Protein AF-A0A969CAQ9-F1 (afdb_monomer)

Sequence (354 aa):
MVNVQQALENLRDSIAQVIADLEVWNTLQEIQDTLGLPKVDVSGLGKHKYLRKVTAVASEDTIIRVAQQMLISYPGTRAQPSDADLQLFQDALWWIESRGIQQISNTCRYRIIETVEDTCFWGRLTLREFFAPVIPISVYGCGSMPEVGDDGCLYKVFADISVFFGEKSRQIKPSRISVAKYFRELGLTEWPDRRFCLLVERLVHPEVQLAQNQRVLVERLDELLQQEDFELRAEGSQAGLPVYKVRKRATAACGVPKYIIFAATEKPDIVIDDALDMNIRIVRHEDKCLVYDRPPPAGNLTWTKLVEWWCKQTNKPSNDEETRREFGERLQASLQSEAERVFLLLISEFSSQS

pLDDT: mean 84.29, std 13.21, range [35.62, 98.0]

Mean predicted aligned error: 14.19 Å

Radius of gyration: 26.61 Å; Cα contacts (8 Å, |Δi|>4): 413; chains: 1; bounding box: 59×65×66 Å

Solvent-accessible surface area (backbone atoms only — not comparable to full-atom values): 20447 Å² total; per-residue (Å²): 121,53,60,42,69,58,35,51,51,52,40,32,48,49,52,17,47,51,53,41,72,54,49,49,82,90,51,42,60,60,51,30,60,74,54,64,51,59,88,72,93,64,88,92,59,54,63,52,63,44,33,38,52,29,42,67,73,41,54,69,70,49,54,52,51,36,44,56,40,51,66,76,56,62,89,59,86,82,47,74,84,49,67,53,57,46,46,55,41,53,52,32,47,49,28,50,76,45,64,16,53,68,74,68,48,62,65,52,53,50,54,56,44,51,74,44,47,100,44,62,59,37,48,81,44,53,69,65,69,50,33,54,86,53,49,58,67,65,58,64,73,72,61,65,57,58,46,75,46,98,84,56,44,40,22,44,51,74,77,63,65,55,44,83,72,73,45,83,71,71,86,72,74,67,41,81,46,54,56,54,58,51,43,54,75,72,36,61,80,75,50,46,51,68,50,54,38,42,44,56,31,48,55,42,21,60,82,27,26,54,77,70,59,26,50,60,48,47,56,60,48,28,61,55,32,48,78,58,46,26,36,67,41,74,63,64,64,57,97,89,35,60,29,48,41,68,41,72,49,74,50,88,83,66,52,66,57,65,62,46,78,42,51,40,65,49,88,59,43,74,44,74,77,33,83,88,79,66,39,72,44,64,82,39,50,53,92,34,38,42,77,47,68,60,63,47,70,94,76,55,82,48,71,68,56,51,49,50,51,48,20,64,74,71,74,45,65,77,86,40,67,66,60,53,48,53,53,50,50,49,45,55,67,31,52,90,47,72,69,54,51,53,52,53,50,52,55,54,56,61,60,72,77,109

Secondary structure (DSSP, 8-state):
---HHHHHHHHHHHHHHHHHHH--HHHHHHHHHHHTPPP---TT--HHHHHHHHHHHS-HHHHHHHHHHHHH----SS----HHHHHHHHHHHHHHHTTT---S-HHHHHHHHHTTTTS-TTTTS-HHHHHTTTS-GGGGSSS-SPEEPTTS-EEE----GGGGGTPPPP----EEE-HHHHHHHTTGGGS-HHHHHHHHHHHT-TTTS-HHHHHHHHHHHHHHHHTTTEEEEEEEEETTEEEEEEEE---TTS-S-S-EEE--SS--EEEEEETTTTEEEEEE-GGGSEEE-SPPGGG---HHHHHHHHHHHHT--TT-HHHHHHHHHHHHHT--SHHHHHHHHHHHHHTT--

Structure (mmCIF, N/CA/C/O backbone):
data_AF-A0A969CAQ9-F1
#
_entry.id   AF-A0A969CAQ9-F1
#
loop_
_atom_site.group_PDB
_atom_site.id
_atom_site.type_symbol
_atom_site.label_atom_id
_atom_site.label_alt_id
_atom_site.label_comp_id
_atom_site.label_asym_id
_atom_site.label_entity_id
_atom_site.label_seq_id
_atom_site.pdbx_PDB_ins_code
_atom_site.Cartn_x
_atom_site.Cartn_y
_atom_site.Cartn_z
_atom_site.occupancy
_atom_site.B_iso_or_equiv
_atom_site.auth_seq_id
_atom_site.auth_comp_id
_atom_site.auth_asym_id
_atom_site.auth_atom_id
_atom_site.pdbx_PDB_model_num
ATOM 1 N N . MET A 1 1 ? 8.840 -13.640 5.555 1.00 60.56 1 MET A N 1
ATOM 2 C CA . MET A 1 1 ? 9.775 -12.499 5.547 1.00 60.56 1 MET A CA 1
ATOM 3 C C . MET A 1 1 ? 10.281 -12.362 4.130 1.00 60.56 1 MET A C 1
ATOM 5 O O . MET A 1 1 ? 10.774 -13.347 3.590 1.00 60.56 1 MET A O 1
ATOM 9 N N . VAL A 1 2 ? 10.066 -11.210 3.507 1.00 77.44 2 VAL A N 1
ATOM 10 C CA . VAL A 1 2 ? 10.607 -10.934 2.173 1.00 77.44 2 VAL A CA 1
ATOM 11 C C . VAL A 1 2 ? 12.062 -10.509 2.336 1.00 77.44 2 VAL A C 1
ATOM 13 O O . VAL A 1 2 ? 12.402 -9.786 3.269 1.00 77.44 2 VAL A O 1
ATOM 16 N N . ASN A 1 3 ? 12.939 -10.989 1.458 1.00 85.94 3 ASN A N 1
ATOM 17 C CA . ASN A 1 3 ? 14.331 -10.563 1.453 1.00 85.94 3 ASN A CA 1
ATOM 18 C C . ASN A 1 3 ? 14.408 -9.127 0.902 1.00 85.94 3 ASN A C 1
ATOM 20 O O . ASN A 1 3 ? 14.141 -8.906 -0.276 1.00 85.94 3 ASN A O 1
ATOM 24 N N . VAL A 1 4 ? 14.762 -8.160 1.753 1.00 86.00 4 VAL A N 1
ATOM 25 C CA . VAL A 1 4 ? 14.867 -6.737 1.376 1.00 86.00 4 VAL A CA 1
ATOM 26 C C . VAL A 1 4 ? 15.894 -6.526 0.271 1.00 86.00 4 VAL A C 1
ATOM 28 O O . VAL A 1 4 ? 15.643 -5.752 -0.648 1.00 86.00 4 VAL A O 1
ATOM 31 N N . GLN A 1 5 ? 17.005 -7.265 0.310 1.00 87.44 5 GLN A N 1
ATOM 32 C CA . GLN A 1 5 ? 18.020 -7.202 -0.735 1.00 87.44 5 GLN A CA 1
ATOM 33 C C . GLN A 1 5 ? 17.439 -7.640 -2.079 1.00 87.44 5 GLN A C 1
ATOM 35 O O . GLN A 1 5 ? 17.630 -6.965 -3.084 1.00 87.44 5 GLN A O 1
ATOM 40 N N . GLN A 1 6 ? 16.643 -8.713 -2.078 1.00 88.25 6 GLN A N 1
ATOM 41 C CA . GLN A 1 6 ? 15.953 -9.174 -3.281 1.00 88.25 6 GLN A CA 1
ATOM 42 C C . GLN A 1 6 ? 14.922 -8.151 -3.775 1.00 88.25 6 GLN A C 1
ATOM 44 O O . GLN A 1 6 ? 14.805 -7.933 -4.976 1.00 88.25 6 GLN A O 1
ATOM 49 N N . ALA A 1 7 ? 14.173 -7.510 -2.872 1.00 88.19 7 ALA A N 1
ATOM 50 C CA . ALA A 1 7 ? 13.220 -6.465 -3.245 1.00 88.19 7 ALA A CA 1
ATOM 51 C C . ALA A 1 7 ? 13.928 -5.262 -3.891 1.00 88.19 7 ALA A C 1
ATOM 53 O O . ALA A 1 7 ? 13.459 -4.739 -4.901 1.00 88.19 7 ALA A O 1
ATOM 54 N N . LEU A 1 8 ? 15.086 -4.868 -3.354 1.00 92.12 8 LEU A N 1
ATOM 55 C CA . LEU A 1 8 ? 15.908 -3.798 -3.907 1.00 92.12 8 LEU A CA 1
ATOM 56 C C . LEU A 1 8 ? 16.528 -4.181 -5.259 1.00 92.12 8 LEU A C 1
ATOM 58 O O . LEU A 1 8 ? 16.546 -3.363 -6.174 1.00 92.12 8 LEU A O 1
ATOM 62 N N . GLU A 1 9 ? 17.011 -5.413 -5.413 1.00 92.25 9 GLU A N 1
ATOM 63 C CA . GLU A 1 9 ? 17.515 -5.932 -6.691 1.00 92.25 9 GLU A CA 1
ATOM 64 C C . GLU A 1 9 ? 16.416 -5.954 -7.759 1.00 92.25 9 GLU A C 1
ATOM 66 O O . GLU A 1 9 ? 16.608 -5.425 -8.853 1.00 92.25 9 GLU A O 1
ATOM 71 N N . ASN A 1 10 ? 15.225 -6.447 -7.412 1.00 91.44 10 ASN A N 1
ATOM 72 C CA . ASN A 1 10 ? 14.067 -6.432 -8.303 1.00 91.44 10 ASN A CA 1
ATOM 73 C C . ASN A 1 10 ? 13.680 -4.999 -8.699 1.00 91.44 10 ASN A C 1
ATOM 75 O O . ASN A 1 10 ? 13.330 -4.753 -9.855 1.00 91.44 10 ASN A O 1
ATOM 79 N N . LEU A 1 11 ? 13.767 -4.041 -7.769 1.00 95.12 11 LEU A N 1
ATOM 80 C CA . LEU A 1 11 ? 13.509 -2.628 -8.046 1.00 95.12 11 LEU A CA 1
ATOM 81 C C . LEU A 1 11 ? 14.545 -2.042 -9.015 1.00 95.12 11 LEU A C 1
ATOM 83 O O . LEU A 1 11 ? 14.172 -1.366 -9.973 1.00 95.12 11 LEU A O 1
ATOM 87 N N . ARG A 1 12 ? 15.836 -2.343 -8.819 1.00 96.94 12 ARG A N 1
ATOM 88 C CA . ARG A 1 12 ? 16.923 -1.928 -9.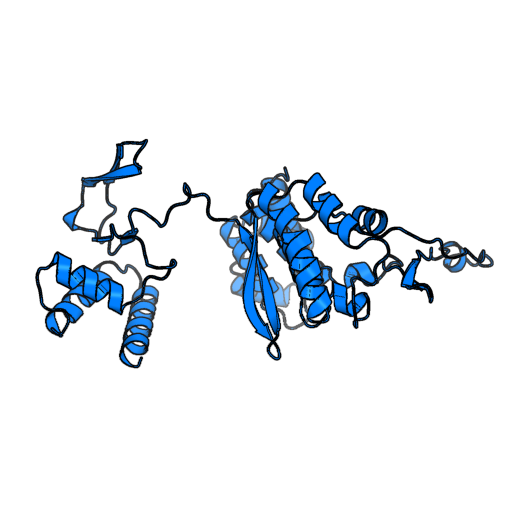727 1.00 96.94 12 ARG A CA 1
ATOM 89 C C . ARG A 1 12 ? 16.713 -2.458 -11.140 1.00 96.94 12 ARG A C 1
ATOM 91 O O . ARG A 1 12 ? 16.889 -1.703 -12.100 1.00 96.94 12 ARG A O 1
ATOM 98 N N . ASP A 1 13 ? 16.345 -3.729 -11.265 1.00 95.31 13 ASP A N 1
ATOM 99 C CA . ASP A 1 13 ? 16.087 -4.364 -12.556 1.00 95.31 13 ASP A CA 1
ATOM 100 C C . ASP A 1 13 ? 14.838 -3.793 -13.229 1.00 95.31 13 ASP A C 1
ATOM 102 O O . ASP A 1 13 ? 14.866 -3.513 -14.428 1.00 95.31 13 ASP A O 1
ATOM 106 N N . SER A 1 14 ? 13.773 -3.553 -12.461 1.00 95.19 14 SER A N 1
ATOM 107 C CA . SER A 1 14 ? 12.521 -2.994 -12.981 1.00 95.19 14 SER A CA 1
ATOM 108 C C . SER A 1 14 ? 12.715 -1.560 -13.478 1.00 95.19 14 SER A C 1
ATOM 110 O O . SER A 1 14 ? 12.318 -1.242 -14.594 1.00 95.19 14 SER A O 1
ATOM 112 N N . ILE A 1 15 ? 13.407 -0.702 -12.717 1.00 97.06 15 ILE A N 1
ATOM 113 C CA . ILE A 1 15 ? 13.742 0.666 -13.154 1.00 97.06 15 ILE A CA 1
ATOM 114 C C . ILE A 1 15 ? 14.585 0.632 -14.430 1.00 97.06 15 ILE A C 1
ATOM 116 O O . ILE A 1 15 ? 14.301 1.358 -15.384 1.00 97.06 15 ILE A O 1
ATOM 120 N N . ALA A 1 16 ? 15.611 -0.224 -14.471 1.00 96.75 16 ALA A N 1
ATOM 121 C CA . ALA A 1 16 ? 16.458 -0.359 -15.650 1.00 96.75 16 ALA A CA 1
ATOM 122 C C . ALA A 1 16 ? 15.658 -0.802 -16.879 1.00 96.75 16 ALA A C 1
ATOM 124 O O . ALA A 1 16 ? 15.878 -0.273 -17.967 1.00 96.75 16 ALA A O 1
ATOM 125 N N . GLN A 1 17 ? 14.742 -1.756 -16.709 1.00 96.06 17 GLN A N 1
ATOM 126 C CA . GLN A 1 17 ? 13.890 -2.256 -17.779 1.00 96.06 17 GLN A CA 1
ATOM 127 C C . GLN A 1 17 ? 12.942 -1.169 -18.292 1.00 96.06 17 GLN A C 1
ATOM 129 O O . GLN A 1 17 ? 12.918 -0.919 -19.491 1.00 96.06 17 GLN A O 1
ATOM 134 N N . VAL A 1 18 ? 12.251 -0.461 -17.397 1.00 95.88 18 VAL A N 1
ATOM 135 C CA . VAL A 1 18 ? 11.296 0.597 -17.759 1.00 95.88 18 VAL A CA 1
ATOM 136 C C . VAL A 1 18 ? 11.985 1.737 -18.500 1.00 95.88 18 VAL A C 1
ATOM 138 O O . VAL A 1 18 ? 11.553 2.116 -19.584 1.00 95.88 18 VAL A O 1
ATOM 141 N N . ILE A 1 19 ? 13.105 2.250 -17.981 1.00 96.19 19 ILE A N 1
ATOM 142 C CA . ILE A 1 19 ? 13.859 3.301 -18.682 1.00 96.19 19 ILE A CA 1
ATOM 143 C C . ILE A 1 19 ? 14.353 2.777 -20.037 1.00 96.19 19 ILE A C 1
ATOM 145 O O . ILE A 1 19 ? 14.314 3.497 -21.035 1.00 96.19 19 ILE A O 1
ATOM 149 N N . ALA A 1 20 ? 14.796 1.517 -20.101 1.00 95.12 20 ALA A N 1
ATOM 150 C CA . ALA A 1 20 ? 15.233 0.925 -21.354 1.00 95.12 20 ALA A CA 1
ATOM 151 C C . ALA A 1 20 ? 14.083 0.819 -22.359 1.00 95.12 20 ALA A C 1
ATOM 153 O O . ALA A 1 20 ? 14.317 1.070 -23.531 1.00 95.12 20 ALA A O 1
ATOM 154 N N . ASP A 1 21 ? 12.867 0.482 -21.956 1.00 94.69 21 ASP A N 1
ATOM 155 C CA . ASP A 1 21 ? 11.749 0.315 -22.887 1.00 94.69 21 ASP A CA 1
ATOM 156 C C . ASP A 1 21 ? 11.198 1.656 -23.392 1.00 94.69 21 ASP A C 1
ATOM 158 O O . ASP A 1 21 ? 10.860 1.779 -24.571 1.00 94.69 21 ASP A O 1
ATOM 162 N N . LEU A 1 22 ? 11.173 2.682 -22.537 1.00 95.25 22 LEU A N 1
ATOM 163 C CA . LEU A 1 22 ? 10.580 3.984 -22.864 1.00 95.25 22 LEU A CA 1
ATOM 164 C C . LEU A 1 22 ? 11.525 4.900 -23.659 1.00 95.25 22 LEU A C 1
ATOM 166 O O . LEU A 1 22 ? 11.078 5.679 -24.510 1.00 95.25 22 LEU A O 1
ATOM 170 N N . GLU A 1 23 ? 12.836 4.792 -23.429 1.00 94.56 23 GLU A N 1
ATOM 171 C CA . GLU A 1 23 ? 13.806 5.774 -23.920 1.00 94.56 23 GLU A CA 1
ATOM 172 C C . GLU A 1 23 ? 14.701 5.270 -25.053 1.00 94.56 23 GLU A C 1
ATOM 174 O O . GLU A 1 23 ? 14.868 4.076 -25.309 1.00 94.56 23 GLU A O 1
ATOM 179 N N . VAL A 1 24 ? 15.324 6.208 -25.764 1.00 92.62 24 VAL A N 1
ATOM 180 C CA . VAL A 1 24 ? 16.364 5.926 -26.764 1.00 92.62 24 VAL A CA 1
ATOM 181 C C . VAL A 1 24 ? 17.693 6.501 -26.299 1.00 92.62 24 VAL A C 1
ATOM 183 O O . VAL A 1 24 ? 17.740 7.355 -25.422 1.00 92.62 24 VAL A O 1
ATOM 186 N N . TRP A 1 25 ? 18.793 6.070 -26.914 1.00 91.50 25 TRP A N 1
ATOM 187 C CA . TRP A 1 25 ? 20.132 6.533 -26.533 1.00 91.50 25 TRP A CA 1
ATOM 188 C C . TRP A 1 25 ? 20.278 8.061 -26.499 1.00 91.50 25 TRP A C 1
ATOM 190 O O . TRP A 1 25 ? 20.952 8.575 -25.615 1.00 91.50 25 TRP A O 1
ATOM 200 N N . ASN A 1 26 ? 19.605 8.780 -27.405 1.00 89.69 26 ASN A N 1
ATOM 201 C CA . ASN A 1 26 ? 19.686 10.241 -27.489 1.00 89.69 26 ASN A CA 1
ATOM 202 C C . ASN A 1 26 ? 19.034 10.963 -26.298 1.00 89.69 26 ASN A C 1
ATOM 204 O O . ASN A 1 26 ? 19.464 1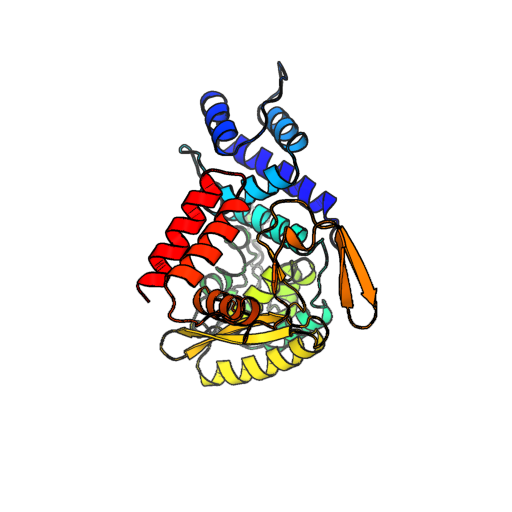2.059 -25.963 1.00 89.69 26 ASN A O 1
ATOM 208 N N . THR A 1 27 ? 18.002 10.378 -25.685 1.00 90.81 27 THR A N 1
ATOM 209 C CA . THR A 1 27 ? 17.280 10.967 -24.543 1.00 90.81 27 THR A CA 1
ATOM 210 C C . THR A 1 27 ? 17.797 10.444 -23.206 1.00 90.81 27 THR A C 1
ATOM 212 O O . THR A 1 27 ? 17.619 11.081 -22.173 1.00 90.81 27 THR A O 1
ATOM 215 N N . LEU A 1 28 ? 18.498 9.307 -23.214 1.00 90.44 28 LEU A N 1
ATOM 216 C CA . LEU A 1 28 ? 18.904 8.602 -22.003 1.00 90.44 28 LEU A CA 1
ATOM 217 C C . LEU A 1 28 ? 19.756 9.451 -21.058 1.00 90.44 28 LEU A C 1
ATOM 219 O O . LEU A 1 28 ? 19.579 9.380 -19.845 1.00 90.44 28 LEU A O 1
ATOM 223 N N . GLN A 1 29 ? 20.652 10.268 -21.610 1.00 89.00 29 GLN A N 1
ATOM 224 C CA . GLN A 1 29 ? 21.537 11.102 -20.807 1.00 89.00 29 GLN A CA 1
ATOM 225 C C . GLN A 1 29 ? 20.759 12.145 -19.992 1.00 89.00 29 GLN A C 1
ATOM 227 O O . GLN A 1 29 ? 21.019 12.294 -18.802 1.00 89.00 29 GLN A O 1
ATOM 232 N N . GLU A 1 30 ? 19.784 12.817 -20.606 1.00 92.00 30 GLU A N 1
ATOM 233 C CA . GLU A 1 30 ? 18.927 13.799 -19.930 1.00 92.00 30 GLU A CA 1
ATOM 234 C C . GLU A 1 30 ? 18.076 13.137 -18.838 1.00 92.00 30 GLU A C 1
ATOM 236 O O . GLU A 1 30 ? 17.956 13.661 -17.729 1.00 92.00 30 GLU A O 1
ATOM 241 N N . ILE A 1 31 ? 17.552 11.940 -19.116 1.00 94.06 31 ILE A N 1
ATOM 242 C CA . ILE A 1 31 ? 16.766 11.159 -18.154 1.00 94.06 31 ILE A CA 1
ATOM 243 C C . ILE A 1 31 ? 17.619 10.712 -16.968 1.00 94.06 31 ILE A C 1
ATOM 245 O O . ILE A 1 31 ? 17.191 10.841 -15.824 1.00 94.06 31 ILE A O 1
ATOM 249 N N . GLN A 1 32 ? 18.839 10.228 -17.210 1.00 93.56 32 GLN A N 1
ATOM 250 C CA . GLN A 1 32 ? 19.770 9.865 -16.141 1.00 93.56 32 GLN A CA 1
ATOM 251 C C . GLN A 1 32 ? 20.150 11.072 -15.284 1.00 93.56 32 GLN A C 1
ATOM 253 O O . GLN A 1 32 ? 20.140 10.955 -14.061 1.00 93.56 32 GLN A O 1
ATOM 258 N N . ASP A 1 33 ? 20.439 12.216 -15.908 1.00 92.94 33 ASP A N 1
ATOM 259 C CA . ASP A 1 33 ? 20.789 13.446 -15.194 1.00 92.94 33 ASP A CA 1
ATOM 260 C C . ASP A 1 33 ? 19.605 13.940 -14.339 1.00 92.94 33 ASP A C 1
ATOM 262 O O . ASP A 1 33 ? 19.781 14.249 -13.161 1.00 92.94 33 ASP A O 1
ATOM 266 N N . THR A 1 34 ? 18.381 13.901 -14.878 1.00 94.06 34 THR A N 1
ATOM 267 C CA . THR A 1 34 ? 17.148 14.302 -14.168 1.00 94.06 34 THR A CA 1
ATOM 268 C C . THR A 1 34 ? 16.796 13.371 -13.006 1.00 94.06 34 THR A C 1
ATOM 270 O O . THR A 1 34 ? 16.320 13.825 -11.967 1.00 94.06 34 THR A O 1
ATOM 273 N N . LEU A 1 35 ? 17.033 12.067 -13.162 1.00 93.50 35 LEU A N 1
ATOM 274 C CA . LEU A 1 35 ? 16.818 11.066 -12.113 1.00 93.50 35 LEU A CA 1
ATOM 275 C C . LEU A 1 35 ? 18.004 10.983 -11.126 1.00 93.50 35 LEU A C 1
ATOM 277 O O . LEU A 1 35 ? 17.921 10.312 -10.095 1.00 93.50 35 LEU A O 1
ATOM 281 N N . GLY A 1 36 ? 19.124 11.653 -11.417 1.00 93.44 36 GLY A N 1
ATOM 282 C CA . GLY A 1 36 ? 20.349 11.578 -10.620 1.00 93.44 36 GLY A CA 1
ATOM 283 C C . GLY A 1 36 ? 20.992 10.187 -10.619 1.00 93.44 36 GLY A C 1
ATOM 284 O O . GLY A 1 36 ? 21.570 9.780 -9.610 1.00 93.44 36 GLY A O 1
ATOM 285 N N . LEU A 1 37 ? 20.861 9.437 -11.717 1.00 95.19 37 LEU A N 1
ATOM 286 C CA . LEU A 1 37 ? 21.496 8.130 -11.901 1.00 95.19 37 LEU A CA 1
ATOM 287 C C . LEU A 1 37 ? 22.968 8.287 -12.321 1.00 95.19 37 LEU A C 1
ATOM 289 O O . LEU A 1 37 ? 23.297 9.176 -13.110 1.00 95.19 37 LEU A O 1
ATOM 293 N N . PRO A 1 38 ? 23.876 7.411 -11.852 1.00 92.94 38 PRO A N 1
ATOM 294 C CA . PRO A 1 38 ? 25.290 7.514 -12.184 1.00 92.94 38 PRO A CA 1
ATOM 295 C C . PRO A 1 38 ? 25.552 7.213 -13.665 1.00 92.94 38 PRO A C 1
ATOM 297 O O . PRO A 1 38 ? 24.884 6.389 -14.293 1.00 92.94 38 PRO A O 1
ATOM 300 N N . LYS A 1 39 ? 26.597 7.835 -14.213 1.00 88.75 39 LYS A N 1
ATOM 301 C CA . LYS A 1 39 ? 27.113 7.519 -15.549 1.00 88.75 39 LYS A CA 1
ATOM 302 C C . LYS A 1 39 ? 28.186 6.447 -15.421 1.00 88.75 39 LYS A C 1
ATOM 304 O O . LYS A 1 39 ? 29.121 6.589 -14.637 1.00 88.75 39 LYS A O 1
ATOM 309 N N . VAL A 1 40 ? 28.050 5.372 -16.190 1.00 87.00 40 VAL A N 1
ATOM 310 C CA . VAL A 1 40 ? 29.011 4.264 -16.202 1.00 87.00 40 VAL A CA 1
ATOM 311 C C . VAL A 1 40 ? 29.607 4.151 -17.597 1.00 87.00 40 VAL A C 1
ATOM 313 O O . VAL A 1 40 ? 28.865 4.118 -18.575 1.00 87.00 40 VAL A O 1
ATOM 316 N N . ASP A 1 41 ? 30.933 4.073 -17.690 1.00 75.25 41 ASP A N 1
ATOM 317 C CA . ASP A 1 41 ? 31.607 3.831 -18.964 1.00 75.25 41 ASP A CA 1
ATOM 318 C C . ASP A 1 41 ? 31.569 2.337 -19.306 1.00 75.25 41 ASP A C 1
ATOM 320 O O . ASP A 1 41 ? 31.960 1.474 -18.509 1.00 7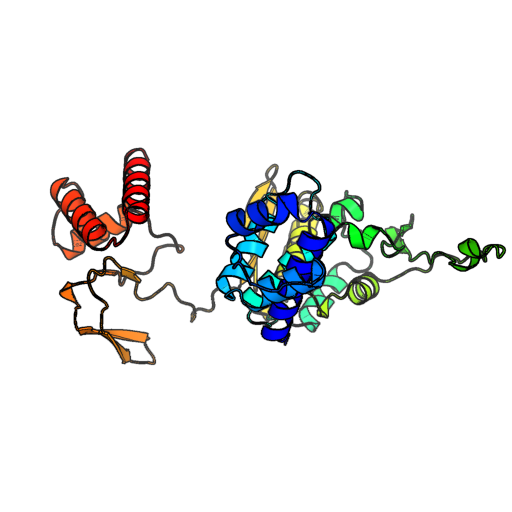5.25 41 ASP A O 1
ATOM 324 N N . VAL A 1 42 ? 31.005 2.025 -20.469 1.00 64.69 42 VAL A N 1
ATOM 325 C CA . VAL A 1 42 ? 30.891 0.668 -21.004 1.00 64.69 42 VAL A CA 1
ATOM 326 C C . VAL A 1 42 ? 30.635 0.746 -22.503 1.00 64.69 42 VAL A C 1
ATOM 328 O O . VAL A 1 42 ? 29.499 0.720 -22.983 1.00 64.69 42 VAL A O 1
ATOM 331 N N . SER A 1 43 ? 31.725 0.831 -23.255 1.00 71.88 43 SER A N 1
ATOM 332 C CA . SER A 1 43 ? 31.710 0.680 -24.704 1.00 71.88 43 SER A CA 1
ATOM 333 C C . SER A 1 43 ? 31.107 -0.678 -25.110 1.00 71.88 43 SER A C 1
ATOM 335 O O . SER A 1 43 ? 31.410 -1.724 -24.535 1.00 71.88 43 SER A O 1
ATOM 337 N N . GLY A 1 44 ? 30.207 -0.665 -26.098 1.00 74.94 44 GLY A N 1
ATOM 338 C CA . GLY A 1 44 ? 29.670 -1.881 -26.726 1.00 74.94 44 GLY A CA 1
ATOM 339 C C . GLY A 1 44 ? 28.530 -2.606 -25.994 1.00 74.94 44 GLY A C 1
ATOM 340 O O . GLY A 1 44 ? 28.171 -3.710 -26.403 1.00 74.94 44 GLY A O 1
ATOM 341 N N . LEU A 1 45 ? 27.933 -2.036 -24.939 1.00 84.00 45 LEU A N 1
ATOM 342 C CA . LEU A 1 45 ? 26.742 -2.623 -24.308 1.00 84.00 45 LEU A CA 1
ATOM 343 C C . LEU A 1 45 ? 25.434 -2.186 -24.982 1.00 84.00 45 LEU A C 1
ATOM 345 O O . LEU A 1 45 ? 25.243 -1.023 -25.322 1.00 84.00 45 LEU A O 1
ATOM 349 N N . GLY A 1 46 ? 24.484 -3.119 -25.095 1.00 89.81 46 GLY A N 1
ATOM 350 C CA . GLY A 1 46 ? 23.091 -2.791 -25.414 1.00 89.81 46 GLY A CA 1
ATOM 351 C C . GLY A 1 46 ? 22.390 -2.054 -24.262 1.00 89.81 46 GLY A C 1
ATOM 352 O O . GLY A 1 46 ? 22.767 -2.212 -23.100 1.00 89.81 46 GLY A O 1
ATOM 353 N N . LYS A 1 47 ? 21.332 -1.295 -24.580 1.00 91.19 47 LYS A N 1
ATOM 354 C CA . LYS A 1 47 ? 20.625 -0.370 -23.668 1.00 91.19 47 LYS A CA 1
ATOM 355 C C . LYS A 1 47 ? 20.190 -1.007 -22.342 1.00 91.19 47 LYS A C 1
ATOM 357 O O . LYS A 1 47 ? 20.510 -0.476 -21.285 1.00 91.19 47 LYS A O 1
ATOM 362 N N . HIS A 1 48 ? 19.556 -2.181 -22.378 1.00 93.44 48 HIS A N 1
ATOM 363 C CA . HIS A 1 48 ? 19.131 -2.891 -21.160 1.00 93.44 48 HIS A CA 1
ATOM 364 C C . HIS A 1 48 ? 20.314 -3.253 -20.258 1.00 93.44 48 HIS A C 1
ATOM 366 O O . HIS A 1 48 ? 20.279 -3.037 -19.052 1.00 93.44 48 HIS A O 1
ATOM 372 N N . LYS A 1 49 ? 21.393 -3.789 -20.841 1.00 93.19 49 LYS A N 1
ATOM 373 C CA . LYS A 1 49 ? 22.578 -4.205 -20.082 1.00 93.19 49 LYS A CA 1
ATOM 374 C C . LYS A 1 49 ? 23.344 -3.000 -19.532 1.00 93.19 49 LYS A C 1
ATOM 376 O O . LYS A 1 49 ? 23.872 -3.077 -18.426 1.00 93.19 49 LYS A O 1
ATOM 381 N N . TYR A 1 50 ? 23.369 -1.897 -20.281 1.00 94.25 50 TYR A N 1
ATOM 382 C CA . TYR A 1 50 ? 23.876 -0.612 -19.810 1.00 94.25 50 TYR A CA 1
ATOM 383 C C . TYR A 1 50 ? 23.088 -0.124 -18.587 1.00 94.25 50 TYR A C 1
ATOM 385 O O . TYR A 1 50 ? 23.682 0.092 -17.533 1.00 94.25 50 TYR A O 1
ATOM 393 N N . LEU A 1 51 ? 21.757 -0.042 -18.686 1.00 95.00 51 LEU A N 1
ATOM 394 C CA . LEU A 1 51 ? 20.915 0.462 -17.601 1.00 95.00 51 LEU A CA 1
ATOM 395 C C . LEU A 1 51 ? 20.927 -0.428 -16.362 1.00 95.00 51 LEU A C 1
ATOM 397 O O . LEU A 1 51 ? 20.984 0.104 -15.261 1.00 95.00 51 LEU A O 1
ATOM 401 N N . ARG A 1 52 ? 20.982 -1.757 -16.510 1.00 95.38 52 ARG A N 1
ATOM 402 C CA . ARG A 1 52 ? 21.176 -2.655 -15.357 1.00 95.38 52 ARG A CA 1
ATOM 403 C C . ARG A 1 52 ? 22.497 -2.394 -14.640 1.00 95.38 52 ARG A C 1
ATOM 405 O O . ARG A 1 52 ? 22.559 -2.459 -13.421 1.00 95.38 52 ARG A O 1
ATOM 412 N N . LYS A 1 53 ? 23.566 -2.062 -15.372 1.00 94.69 53 LYS A N 1
ATOM 413 C CA . LYS A 1 53 ? 24.850 -1.699 -14.754 1.00 94.69 53 LYS A CA 1
ATOM 414 C C . LYS A 1 53 ? 24.769 -0.340 -14.051 1.00 94.69 53 LYS A C 1
ATOM 416 O O . LYS A 1 53 ? 25.306 -0.198 -12.958 1.00 94.69 53 LYS A O 1
ATOM 421 N N . VAL A 1 54 ? 24.083 0.632 -14.655 1.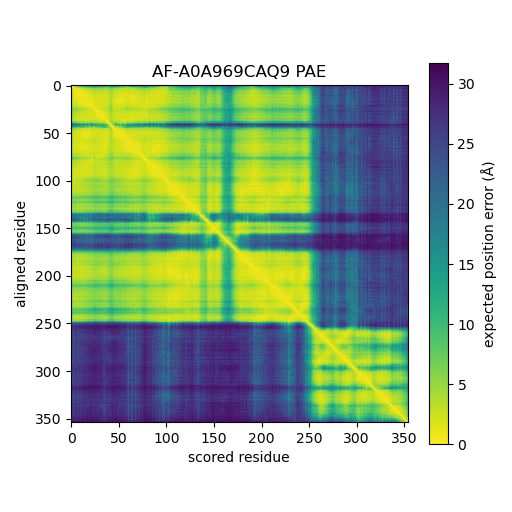00 95.00 54 VAL A N 1
ATOM 422 C CA . VAL A 1 54 ? 23.814 1.947 -14.049 1.00 95.00 54 VAL A CA 1
ATOM 423 C C . VAL A 1 54 ? 23.043 1.790 -12.742 1.00 95.00 54 VAL A C 1
ATOM 425 O O . VAL A 1 54 ? 23.492 2.280 -11.705 1.00 95.00 54 VAL A O 1
ATOM 428 N N . THR A 1 55 ? 21.920 1.067 -12.765 1.00 96.25 55 THR A N 1
ATOM 429 C CA . THR A 1 55 ? 21.114 0.852 -11.564 1.00 96.25 55 THR A CA 1
ATOM 430 C C . THR A 1 55 ? 21.825 -0.037 -10.560 1.00 96.25 55 THR A C 1
ATOM 432 O O . THR A 1 55 ? 21.608 0.174 -9.383 1.00 96.25 55 THR A O 1
ATOM 435 N N . ALA A 1 56 ? 22.711 -0.959 -10.947 1.00 94.88 56 ALA A N 1
ATOM 436 C CA . ALA A 1 56 ? 23.501 -1.753 -9.999 1.00 94.88 56 ALA A CA 1
ATOM 437 C C . ALA A 1 56 ? 24.553 -0.929 -9.230 1.00 94.88 56 ALA A C 1
ATOM 439 O O . ALA A 1 56 ? 24.796 -1.200 -8.058 1.00 94.88 56 ALA A O 1
ATOM 440 N N . VAL A 1 57 ? 25.172 0.072 -9.867 1.00 94.81 57 VAL A N 1
ATOM 441 C CA . VAL A 1 57 ? 26.214 0.915 -9.242 1.00 94.81 57 VAL A CA 1
ATOM 442 C C . VAL A 1 57 ? 25.620 2.048 -8.392 1.00 94.81 57 VAL A C 1
ATOM 444 O O . VAL A 1 57 ? 26.291 2.568 -7.503 1.00 94.81 57 VAL A O 1
ATOM 447 N N . ALA A 1 58 ? 24.367 2.442 -8.638 1.00 95.12 58 ALA A N 1
ATOM 448 C CA . ALA A 1 58 ? 23.691 3.485 -7.866 1.00 95.12 58 ALA A CA 1
ATOM 449 C C . ALA A 1 58 ? 23.553 3.120 -6.372 1.00 95.12 58 ALA A C 1
ATOM 451 O O . ALA A 1 58 ? 23.363 1.953 -6.020 1.00 95.12 58 ALA A O 1
ATOM 452 N N . SER A 1 59 ? 23.585 4.113 -5.477 1.00 94.12 59 SER A N 1
ATOM 453 C CA . SER A 1 59 ? 23.298 3.871 -4.054 1.00 94.12 59 SER A CA 1
ATOM 454 C C . SER A 1 59 ? 21.841 3.445 -3.842 1.00 94.12 59 SER A C 1
ATOM 456 O O . SER A 1 59 ? 20.977 3.723 -4.676 1.00 94.12 59 SER A O 1
ATOM 458 N N . GLU A 1 60 ? 21.551 2.775 -2.724 1.00 93.50 60 GLU A N 1
ATOM 459 C CA . GLU A 1 60 ? 20.180 2.358 -2.383 1.00 93.50 60 GLU A CA 1
ATOM 460 C C . GLU A 1 60 ? 19.235 3.563 -2.284 1.00 93.50 60 GLU A C 1
ATOM 462 O O . GLU A 1 60 ? 18.179 3.562 -2.913 1.00 93.50 60 GLU A O 1
ATOM 467 N N . ASP A 1 61 ? 19.672 4.638 -1.616 1.00 91.31 61 ASP A N 1
ATOM 468 C CA . ASP A 1 61 ? 18.922 5.897 -1.510 1.00 91.31 61 ASP A CA 1
ATOM 469 C C . ASP A 1 61 ? 18.603 6.504 -2.879 1.00 91.31 61 ASP A C 1
ATOM 471 O O . ASP A 1 61 ? 17.516 7.039 -3.097 1.00 91.31 61 ASP A O 1
ATOM 475 N N . THR A 1 62 ? 19.539 6.401 -3.830 1.00 93.50 62 THR A N 1
ATOM 476 C CA . THR A 1 62 ? 19.314 6.880 -5.197 1.00 93.50 62 THR A CA 1
ATOM 477 C C . THR A 1 62 ? 18.222 6.060 -5.871 1.00 93.50 62 THR A C 1
ATOM 479 O O . THR A 1 62 ? 17.319 6.636 -6.463 1.00 93.50 62 THR A O 1
ATOM 482 N N . ILE A 1 63 ? 18.258 4.730 -5.758 1.00 96.75 63 ILE A N 1
ATOM 483 C CA . ILE A 1 63 ? 17.243 3.849 -6.353 1.00 96.75 63 ILE A CA 1
ATOM 484 C C . ILE A 1 63 ? 15.859 4.092 -5.752 1.00 96.75 63 ILE A C 1
ATOM 486 O O . ILE A 1 63 ? 14.885 4.194 -6.496 1.00 96.75 63 ILE A O 1
ATOM 490 N N . ILE A 1 64 ? 15.777 4.237 -4.429 1.00 93.00 64 ILE A N 1
ATOM 491 C CA . ILE A 1 64 ? 14.527 4.544 -3.726 1.00 93.00 64 ILE A CA 1
ATOM 492 C C . ILE A 1 64 ? 13.974 5.894 -4.195 1.00 93.00 64 ILE A C 1
ATOM 494 O O . ILE A 1 64 ? 12.810 5.973 -4.585 1.00 93.00 64 ILE A O 1
ATOM 498 N N . ARG A 1 65 ? 14.812 6.938 -4.238 1.00 95.19 65 ARG A N 1
ATOM 499 C CA . ARG A 1 65 ? 14.414 8.271 -4.714 1.00 95.19 65 ARG A CA 1
ATOM 500 C C . ARG A 1 65 ? 13.949 8.242 -6.168 1.00 95.19 65 ARG A C 1
ATOM 502 O O . ARG A 1 65 ? 12.942 8.863 -6.490 1.00 95.19 65 ARG A O 1
ATOM 509 N N . VAL A 1 66 ? 14.655 7.518 -7.039 1.00 96.06 66 VAL A N 1
ATOM 510 C CA . VAL A 1 66 ? 14.272 7.361 -8.449 1.00 96.06 66 VAL A CA 1
ATOM 511 C C . VAL A 1 66 ? 12.910 6.687 -8.560 1.00 96.06 66 VAL A C 1
ATOM 513 O O . VAL A 1 66 ? 12.044 7.210 -9.253 1.00 96.06 66 VAL A O 1
ATOM 516 N N . ALA A 1 67 ? 12.680 5.586 -7.842 1.00 95.56 67 ALA A N 1
ATOM 517 C CA . ALA A 1 67 ? 11.381 4.915 -7.826 1.00 95.56 67 ALA A CA 1
ATOM 518 C C . ALA A 1 67 ? 10.257 5.853 -7.354 1.00 95.56 67 ALA A C 1
ATOM 520 O O . ALA A 1 67 ? 9.225 5.957 -8.011 1.00 95.56 67 ALA A O 1
ATOM 521 N N . GLN A 1 68 ? 10.475 6.584 -6.255 1.00 93.06 68 GLN A N 1
ATOM 522 C CA . GLN A 1 68 ? 9.520 7.564 -5.726 1.00 93.06 68 GLN A CA 1
ATOM 523 C C . GLN A 1 68 ? 9.235 8.694 -6.722 1.00 93.06 68 GLN A C 1
ATOM 525 O O . GLN A 1 68 ? 8.084 9.083 -6.900 1.00 93.06 68 GLN A O 1
ATOM 530 N N . GLN A 1 69 ? 10.261 9.202 -7.405 1.00 93.88 69 GLN A N 1
ATOM 531 C CA . GLN A 1 69 ? 10.093 10.222 -8.435 1.00 93.88 69 GLN A CA 1
ATOM 532 C C . GLN A 1 69 ? 9.292 9.675 -9.618 1.00 93.88 69 GLN A C 1
ATOM 534 O O . GLN A 1 69 ? 8.335 10.318 -10.032 1.00 93.88 69 GLN A O 1
ATOM 539 N N . MET A 1 70 ? 9.617 8.475 -10.110 1.00 93.88 70 MET A N 1
ATOM 540 C CA . MET A 1 70 ? 8.899 7.830 -11.215 1.00 93.88 70 MET A CA 1
ATOM 541 C C . MET A 1 70 ? 7.430 7.534 -10.879 1.00 93.88 70 MET A C 1
ATOM 543 O O . MET A 1 70 ? 6.597 7.585 -11.778 1.00 93.88 70 MET A O 1
ATOM 547 N N . LEU A 1 71 ? 7.102 7.271 -9.607 1.00 90.44 71 LEU A N 1
ATOM 548 C CA . LEU A 1 71 ? 5.717 7.141 -9.131 1.00 90.44 71 LEU A CA 1
ATOM 549 C C . LEU A 1 71 ? 4.924 8.451 -9.206 1.00 90.44 71 LEU A C 1
ATOM 551 O O . LEU A 1 71 ? 3.713 8.416 -9.401 1.00 90.44 71 LEU A O 1
ATOM 555 N N . ILE A 1 72 ? 5.588 9.594 -9.021 1.00 89.94 72 ILE A N 1
ATOM 556 C CA . ILE A 1 72 ? 4.952 10.917 -9.052 1.00 89.94 72 ILE A CA 1
ATOM 557 C C . ILE A 1 72 ? 4.880 11.443 -10.487 1.00 89.94 72 ILE A C 1
ATOM 559 O O . ILE A 1 72 ? 3.842 11.934 -10.922 1.00 89.94 72 ILE A O 1
ATOM 563 N N . SER A 1 73 ? 6.004 11.398 -11.200 1.00 91.00 73 SER A N 1
ATOM 564 C CA . SER A 1 73 ? 6.134 11.885 -12.568 1.00 91.00 73 SER A CA 1
ATOM 565 C C . SER A 1 73 ? 7.401 11.332 -13.217 1.00 91.00 73 SER A C 1
ATOM 567 O O . SER A 1 73 ? 8.516 11.524 -12.719 1.00 91.00 73 SER A O 1
ATOM 569 N N . TYR A 1 74 ? 7.242 10.672 -14.362 1.00 93.94 74 TYR A N 1
ATOM 570 C CA . TYR A 1 74 ? 8.371 10.225 -15.166 1.00 93.94 74 TYR A CA 1
ATOM 571 C C . TYR A 1 74 ? 8.888 11.372 -16.053 1.00 93.94 74 TYR A C 1
ATOM 573 O O . TYR A 1 74 ? 8.096 11.978 -16.776 1.00 93.94 74 TYR A O 1
ATOM 581 N N . PRO A 1 75 ? 10.204 11.672 -16.054 1.00 92.00 75 PRO A N 1
ATOM 582 C CA . PRO A 1 75 ? 10.748 12.817 -16.791 1.00 92.00 75 PRO A CA 1
ATOM 583 C C . PRO A 1 75 ? 10.759 12.648 -18.319 1.00 92.00 75 PRO A C 1
ATOM 585 O O . PRO A 1 75 ? 10.982 13.620 -19.038 1.00 92.00 75 PRO A O 1
ATOM 588 N N . GLY A 1 76 ? 10.536 11.436 -18.834 1.00 90.56 76 GLY A N 1
ATOM 589 C CA . GLY A 1 76 ? 10.510 11.169 -20.270 1.00 90.56 76 GLY A CA 1
ATOM 590 C C . GLY A 1 76 ? 9.269 11.717 -20.964 1.00 90.56 76 GLY A C 1
ATOM 591 O O . GLY A 1 76 ? 8.158 11.663 -20.444 1.00 90.56 76 GLY A O 1
ATOM 592 N N . THR A 1 77 ? 9.449 12.223 -22.183 1.00 88.50 77 THR A N 1
ATOM 593 C CA . THR A 1 77 ? 8.364 12.806 -22.997 1.00 88.50 77 THR A CA 1
ATOM 594 C C . THR A 1 77 ? 7.858 11.868 -24.091 1.00 88.50 77 THR A C 1
ATOM 596 O O . THR A 1 77 ? 6.813 12.121 -24.686 1.00 88.50 77 THR A O 1
ATOM 599 N N . ARG A 1 78 ? 8.583 10.776 -24.371 1.00 90.44 78 ARG A N 1
ATOM 600 C CA . ARG A 1 78 ? 8.266 9.835 -25.458 1.00 90.44 78 ARG A CA 1
ATOM 601 C C . ARG A 1 78 ? 7.102 8.916 -25.114 1.00 90.44 78 ARG A C 1
ATOM 603 O O . ARG A 1 78 ? 6.236 8.671 -25.949 1.00 90.44 78 ARG A O 1
ATOM 610 N N . ALA A 1 79 ? 7.139 8.369 -23.908 1.00 89.44 79 ALA A N 1
ATOM 611 C CA . ALA A 1 79 ? 6.175 7.425 -23.377 1.00 89.44 79 ALA A CA 1
ATOM 612 C C . ALA A 1 79 ? 6.217 7.486 -21.845 1.00 89.44 79 ALA A C 1
ATOM 614 O O . ALA A 1 79 ? 7.173 8.000 -21.264 1.00 89.44 79 ALA A O 1
ATOM 615 N N . GLN A 1 80 ? 5.170 6.976 -21.207 1.00 91.06 80 GLN A N 1
ATOM 616 C CA . GLN A 1 80 ? 5.046 6.932 -19.753 1.00 91.06 80 GLN A CA 1
ATOM 617 C C . GLN A 1 80 ? 5.105 5.477 -19.273 1.00 91.06 80 GLN A C 1
ATOM 619 O O . GLN A 1 80 ? 4.647 4.596 -20.010 1.00 91.06 80 GLN A O 1
ATOM 624 N N . PRO A 1 81 ? 5.649 5.212 -18.069 1.00 91.38 81 PRO A N 1
ATOM 625 C CA . PRO A 1 81 ? 5.558 3.897 -17.447 1.00 91.38 81 PRO A CA 1
ATOM 626 C C . PRO A 1 81 ? 4.103 3.447 -17.360 1.00 91.38 81 PRO A C 1
ATOM 628 O O . PRO A 1 81 ? 3.207 4.261 -17.126 1.00 91.38 81 PRO A O 1
ATOM 631 N N . SER A 1 82 ? 3.860 2.154 -17.550 1.00 87.88 82 SER A N 1
ATOM 632 C CA . SER A 1 82 ? 2.516 1.617 -17.364 1.00 87.88 82 SER A CA 1
ATOM 633 C C . SER A 1 82 ? 2.152 1.576 -15.877 1.00 87.88 82 SER A C 1
ATOM 635 O O . SER A 1 82 ? 3.027 1.497 -15.013 1.00 87.88 82 SER A O 1
ATOM 637 N N . ASP A 1 83 ? 0.857 1.527 -15.558 1.00 82.50 83 ASP A N 1
ATOM 638 C CA . ASP A 1 83 ? 0.400 1.333 -14.172 1.00 82.50 83 ASP A CA 1
ATOM 639 C C . ASP A 1 83 ? 0.971 0.048 -13.540 1.00 82.50 83 ASP A C 1
ATOM 641 O O . ASP A 1 83 ? 1.150 -0.028 -12.325 1.00 82.50 83 ASP A O 1
ATOM 645 N N . ALA A 1 84 ? 1.272 -0.964 -14.364 1.00 82.94 84 ALA A N 1
ATOM 646 C CA . ALA A 1 84 ? 1.903 -2.206 -13.928 1.00 82.94 84 ALA A CA 1
ATOM 647 C C . ALA A 1 84 ? 3.330 -1.963 -13.420 1.00 82.94 84 ALA A C 1
ATOM 649 O O . ALA A 1 84 ? 3.710 -2.458 -12.361 1.00 82.94 84 ALA A O 1
ATOM 650 N N . ASP A 1 85 ? 4.099 -1.172 -14.167 1.00 88.12 85 ASP A N 1
ATOM 651 C CA . ASP A 1 85 ? 5.475 -0.822 -13.824 1.00 88.12 85 ASP A CA 1
ATOM 652 C C . ASP A 1 85 ? 5.514 -0.010 -12.528 1.00 88.12 85 ASP A C 1
ATOM 654 O O . ASP A 1 85 ? 6.265 -0.322 -11.601 1.00 88.12 85 ASP A O 1
ATOM 658 N N . LEU A 1 86 ? 4.642 0.998 -12.431 1.00 88.50 86 LEU A N 1
ATOM 659 C CA . LEU A 1 86 ? 4.527 1.845 -11.247 1.00 88.50 86 LEU A CA 1
ATOM 660 C C . LEU A 1 86 ? 4.132 1.031 -10.009 1.00 88.50 86 LEU A C 1
ATOM 662 O O . LEU A 1 86 ? 4.683 1.232 -8.931 1.00 88.50 86 LEU A O 1
ATOM 666 N N . GLN A 1 87 ? 3.242 0.049 -10.141 1.00 84.75 87 GLN A N 1
ATOM 667 C CA . GLN A 1 87 ? 2.907 -0.832 -9.024 1.00 84.75 87 GLN A CA 1
ATOM 668 C C . GLN A 1 87 ? 4.104 -1.652 -8.540 1.00 84.75 87 GLN A C 1
ATOM 670 O O . GLN A 1 87 ? 4.295 -1.770 -7.329 1.00 84.75 87 GLN A O 1
ATOM 675 N N . LEU A 1 88 ? 4.893 -2.226 -9.453 1.00 87.38 88 LEU A N 1
ATOM 676 C CA . LEU A 1 88 ? 6.083 -2.990 -9.073 1.00 87.38 88 LEU A CA 1
ATOM 677 C C . LEU A 1 88 ? 7.040 -2.120 -8.253 1.00 87.38 88 LEU A C 1
ATOM 679 O O . LEU A 1 88 ? 7.589 -2.584 -7.252 1.00 87.38 88 LEU A O 1
ATOM 683 N N . PHE A 1 89 ? 7.175 -0.842 -8.619 1.00 91.69 89 PHE A N 1
ATOM 684 C CA . PHE A 1 89 ? 7.937 0.120 -7.825 1.00 91.69 89 PHE A CA 1
ATOM 685 C C . PHE A 1 89 ? 7.303 0.345 -6.456 1.00 91.69 89 PHE A C 1
ATOM 687 O O . PHE A 1 89 ? 7.990 0.256 -5.440 1.00 91.69 89 PHE A O 1
ATOM 694 N N . GLN A 1 90 ? 5.994 0.591 -6.412 1.00 90.81 90 GLN A N 1
ATOM 695 C CA . GLN A 1 90 ? 5.276 0.858 -5.172 1.00 90.81 90 GLN A CA 1
ATOM 696 C C . GLN A 1 90 ? 5.359 -0.309 -4.176 1.00 90.81 90 GLN A C 1
ATOM 698 O O . GLN A 1 90 ? 5.570 -0.078 -2.985 1.00 90.81 90 GLN A O 1
ATOM 703 N N . ASP A 1 91 ? 5.231 -1.550 -4.648 1.00 88.75 91 ASP A N 1
ATOM 704 C CA . ASP A 1 91 ? 5.341 -2.749 -3.813 1.00 88.75 91 ASP A CA 1
ATOM 705 C C . ASP A 1 91 ? 6.746 -2.972 -3.292 1.00 88.75 91 ASP A C 1
ATOM 707 O O . ASP A 1 91 ? 6.920 -3.279 -2.112 1.00 88.75 91 ASP A O 1
ATOM 711 N N . ALA A 1 92 ? 7.747 -2.818 -4.159 1.00 91.38 92 ALA A N 1
ATOM 712 C CA . ALA A 1 92 ? 9.133 -2.931 -3.743 1.00 91.38 92 ALA A CA 1
ATOM 713 C C . ALA A 1 92 ? 9.451 -1.887 -2.667 1.00 91.38 92 ALA A C 1
ATOM 715 O O . ALA A 1 92 ? 10.035 -2.235 -1.643 1.00 91.38 92 ALA A O 1
ATOM 716 N N . LEU A 1 93 ? 8.992 -0.643 -2.843 1.00 91.75 93 LEU A N 1
ATOM 717 C CA . LEU A 1 93 ? 9.133 0.411 -1.840 1.00 91.75 93 LEU A CA 1
ATOM 718 C C . LEU A 1 93 ? 8.442 0.048 -0.524 1.00 91.75 93 LEU A C 1
ATOM 720 O O . LEU A 1 93 ? 9.077 0.142 0.520 1.00 91.75 93 LEU A O 1
ATOM 724 N N . TRP A 1 94 ? 7.201 -0.447 -0.545 1.00 92.75 94 TRP A N 1
ATOM 725 C CA . TRP A 1 94 ? 6.519 -0.869 0.685 1.00 92.75 94 TRP A CA 1
ATOM 726 C C . TRP A 1 94 ? 7.229 -2.021 1.400 1.00 92.75 94 TRP A C 1
ATOM 728 O O . TRP A 1 94 ? 7.274 -2.039 2.631 1.00 92.75 94 TRP A O 1
ATOM 738 N N . TRP A 1 95 ? 7.811 -2.966 0.659 1.00 90.62 95 TRP A N 1
ATOM 739 C CA . TRP A 1 95 ? 8.627 -4.027 1.249 1.00 90.62 95 TRP A CA 1
ATOM 740 C C . TRP A 1 95 ? 9.946 -3.510 1.824 1.00 90.62 95 TRP A C 1
ATOM 742 O O . TRP A 1 95 ? 10.370 -3.981 2.879 1.00 90.62 95 TRP A O 1
ATOM 752 N N . ILE A 1 96 ? 10.591 -2.545 1.169 1.00 87.62 96 ILE A N 1
ATOM 753 C CA . ILE A 1 96 ? 11.810 -1.901 1.672 1.00 87.62 96 ILE A CA 1
ATOM 754 C C . ILE A 1 96 ? 11.497 -1.115 2.954 1.00 87.62 96 ILE A C 1
ATOM 756 O O . ILE A 1 96 ? 12.162 -1.310 3.972 1.00 87.62 96 ILE A O 1
ATOM 760 N N . GLU A 1 97 ? 10.439 -0.300 2.946 1.00 87.75 97 GLU A N 1
ATOM 761 C CA . GLU A 1 97 ? 9.959 0.474 4.099 1.00 87.75 97 GLU A CA 1
ATOM 762 C C . GLU A 1 97 ? 9.626 -0.425 5.296 1.00 87.75 97 GLU A C 1
ATOM 764 O O . GLU A 1 97 ? 9.980 -0.110 6.434 1.00 87.75 97 GLU A O 1
ATOM 769 N N . SER A 1 98 ? 8.996 -1.581 5.051 1.00 86.00 98 SER A N 1
ATOM 770 C CA . SER A 1 98 ? 8.665 -2.550 6.100 1.00 86.00 98 SER A CA 1
ATOM 771 C C . SER A 1 98 ? 9.828 -3.468 6.487 1.00 86.00 98 SER A C 1
ATOM 773 O O . SER A 1 98 ? 9.656 -4.362 7.319 1.00 86.00 98 SER A O 1
ATOM 775 N N . ARG A 1 99 ? 11.017 -3.284 5.897 1.00 87.19 99 ARG A N 1
ATOM 776 C CA . ARG A 1 99 ? 12.187 -4.164 6.067 1.00 87.19 99 ARG A CA 1
ATOM 777 C C . ARG A 1 99 ? 11.869 -5.637 5.777 1.00 87.19 99 ARG A C 1
ATOM 779 O O . ARG A 1 99 ? 12.403 -6.537 6.423 1.00 87.19 99 ARG A O 1
ATOM 786 N N . GLY A 1 100 ? 10.967 -5.892 4.830 1.00 86.31 100 GLY A N 1
ATOM 787 C CA . GLY A 1 100 ? 10.541 -7.238 4.448 1.00 86.31 100 GLY A CA 1
ATOM 788 C C . GLY A 1 100 ? 9.651 -7.929 5.487 1.00 86.31 100 GLY A C 1
ATOM 789 O O . GLY A 1 100 ? 9.350 -9.124 5.360 1.00 86.31 100 GLY A O 1
ATOM 790 N N . ILE A 1 101 ? 9.244 -7.205 6.531 1.00 86.56 101 ILE A N 1
ATOM 791 C CA . ILE A 1 101 ? 8.407 -7.713 7.612 1.00 86.56 101 ILE A CA 1
ATOM 792 C C . ILE A 1 101 ? 6.945 -7.473 7.245 1.00 86.56 101 ILE A C 1
ATOM 794 O O . ILE A 1 101 ? 6.559 -6.385 6.820 1.00 86.56 101 ILE A O 1
ATOM 798 N N . GLN A 1 102 ? 6.147 -8.521 7.415 1.00 91.88 102 GLN A N 1
ATOM 799 C CA . GLN A 1 102 ? 4.694 -8.473 7.370 1.00 91.88 102 GLN A CA 1
ATOM 800 C C . GLN A 1 102 ? 4.212 -8.587 8.817 1.00 91.88 102 GLN A C 1
ATOM 802 O O . GLN A 1 102 ? 4.470 -9.598 9.468 1.00 91.88 102 GLN A O 1
ATOM 807 N N . GLN A 1 103 ? 3.615 -7.519 9.334 1.00 92.00 103 GLN A N 1
ATOM 808 C CA . GLN A 1 103 ? 3.150 -7.404 10.713 1.00 92.00 103 GLN A CA 1
ATOM 809 C C . GLN A 1 103 ? 1.746 -7.975 10.885 1.00 92.00 103 GLN A C 1
ATOM 811 O O . GLN A 1 103 ? 1.470 -8.543 11.930 1.00 92.00 103 GLN A O 1
ATOM 816 N N . ILE A 1 104 ? 0.881 -7.854 9.872 1.00 95.06 104 ILE A N 1
ATOM 817 C CA . ILE A 1 104 ? -0.470 -8.422 9.923 1.00 95.06 104 ILE A CA 1
ATOM 818 C C . ILE A 1 104 ? -0.400 -9.876 9.469 1.00 95.06 104 ILE A C 1
ATOM 820 O O . ILE A 1 104 ? -0.118 -10.147 8.295 1.00 95.06 104 ILE A O 1
ATOM 824 N N . SER A 1 105 ? -0.688 -10.803 10.384 1.00 95.75 105 SER A N 1
ATOM 825 C CA . SER A 1 105 ? -0.612 -12.236 10.110 1.00 95.75 105 SER A CA 1
ATOM 826 C C . SER A 1 105 ? -1.502 -12.677 8.939 1.00 95.75 105 SER A C 1
ATOM 828 O O . SER A 1 105 ? -2.606 -12.169 8.725 1.00 95.75 105 SER A O 1
ATOM 830 N N . ASN A 1 106 ? -1.063 -13.702 8.199 1.00 96.38 106 ASN A N 1
ATOM 831 C CA . ASN A 1 106 ? -1.874 -14.315 7.140 1.00 96.38 106 ASN A CA 1
ATOM 832 C C . ASN A 1 106 ? -3.225 -14.827 7.658 1.00 96.38 106 ASN A C 1
ATOM 834 O O . ASN A 1 106 ? -4.222 -14.767 6.941 1.00 96.38 106 ASN A O 1
ATOM 838 N N . THR A 1 107 ? -3.273 -15.293 8.908 1.00 96.44 107 THR A N 1
ATOM 839 C CA . THR A 1 107 ? -4.517 -15.709 9.561 1.00 96.44 107 THR A CA 1
ATOM 840 C C . THR A 1 107 ? -5.479 -14.533 9.711 1.00 96.44 107 THR A C 1
ATOM 842 O O . THR A 1 107 ? -6.640 -14.660 9.328 1.00 96.44 107 THR A O 1
ATOM 845 N N . CYS A 1 108 ? -5.015 -13.380 10.207 1.00 97.00 108 CYS A N 1
ATOM 846 C CA . CYS A 1 108 ? -5.840 -12.174 10.299 1.00 97.00 108 CYS A CA 1
ATOM 847 C C . CYS A 1 108 ? -6.318 -11.713 8.914 1.00 97.00 108 CYS A C 1
ATOM 849 O O . CYS A 1 108 ? -7.507 -11.452 8.725 1.00 97.00 108 CYS A O 1
ATOM 851 N N . ARG A 1 109 ? -5.426 -11.728 7.913 1.00 98.00 109 ARG A N 1
ATOM 852 C CA . ARG A 1 109 ? -5.766 -11.385 6.523 1.00 98.00 109 ARG A CA 1
ATOM 853 C C . ARG A 1 109 ? -6.912 -12.233 5.982 1.00 98.00 109 ARG A C 1
ATOM 855 O O . ARG A 1 109 ? -7.881 -11.674 5.478 1.00 98.00 109 ARG A O 1
ATOM 862 N N . TYR A 1 110 ? -6.837 -13.559 6.111 1.00 97.31 110 TYR A N 1
ATOM 863 C CA . TYR A 1 110 ? -7.917 -14.438 5.657 1.00 97.31 110 TYR A CA 1
ATOM 864 C C . TYR A 1 110 ? -9.204 -14.238 6.451 1.00 97.31 110 TYR A C 1
ATOM 866 O O . TYR A 1 110 ? -10.252 -14.111 5.830 1.00 97.31 110 TYR A O 1
ATOM 874 N N . ARG A 1 111 ? -9.132 -14.113 7.783 1.00 97.62 111 ARG A N 1
ATOM 875 C CA . ARG A 1 111 ? -10.323 -13.870 8.612 1.00 97.62 111 ARG A CA 1
ATOM 876 C C . ARG A 1 111 ? -11.049 -12.591 8.208 1.00 97.62 111 ARG A C 1
ATOM 878 O O . ARG A 1 111 ? -12.272 -12.591 8.153 1.00 97.62 111 ARG A O 1
ATOM 885 N N . ILE A 1 112 ? -10.310 -11.528 7.882 1.00 97.69 112 ILE A N 1
ATOM 886 C CA . ILE A 1 112 ? -10.875 -10.280 7.354 1.00 97.69 112 ILE A CA 1
ATOM 887 C C . ILE A 1 112 ? -11.622 -10.531 6.039 1.00 97.69 112 ILE A C 1
ATOM 889 O O . ILE A 1 112 ? -12.762 -10.096 5.899 1.00 97.69 112 ILE A O 1
ATOM 893 N N . ILE A 1 113 ? -11.027 -11.261 5.092 1.00 97.00 113 ILE A N 1
ATOM 894 C CA . ILE A 1 113 ? -11.686 -11.577 3.814 1.00 97.00 113 ILE A CA 1
ATOM 895 C C . ILE A 1 113 ? -12.918 -12.464 4.015 1.00 97.00 113 ILE A C 1
ATOM 897 O O . ILE A 1 113 ? -13.946 -12.249 3.382 1.00 97.00 113 ILE A O 1
ATOM 901 N N . GLU A 1 114 ? -12.848 -13.428 4.925 1.00 95.62 114 GLU A N 1
ATOM 902 C CA . GLU A 1 114 ? -13.966 -14.311 5.253 1.00 95.62 114 GLU A CA 1
ATOM 903 C C . GLU A 1 114 ? -15.153 -13.543 5.861 1.00 95.62 114 GLU A C 1
ATOM 905 O O . GLU A 1 114 ? -16.292 -13.969 5.692 1.00 95.62 114 GLU A O 1
ATOM 910 N N . THR A 1 115 ? -14.936 -12.378 6.497 1.00 95.75 115 THR A N 1
ATOM 911 C CA . THR A 1 115 ? -16.048 -11.553 7.021 1.00 95.75 115 THR A CA 1
ATOM 912 C C . THR A 1 115 ? -16.984 -11.015 5.941 1.00 95.75 115 THR A C 1
ATOM 914 O O . THR A 1 115 ? -18.119 -10.646 6.254 1.00 95.75 115 THR A O 1
ATOM 917 N N . VAL A 1 116 ? -16.510 -10.958 4.694 1.00 93.81 116 VAL A N 1
ATOM 918 C CA . VAL A 1 116 ? -17.258 -10.452 3.542 1.00 93.81 116 VAL A CA 1
ATOM 919 C C . VAL A 1 116 ? -17.630 -11.552 2.544 1.00 93.81 116 VAL A C 1
ATOM 921 O O . VAL A 1 116 ? -18.126 -11.254 1.455 1.00 93.81 116 VAL A O 1
ATOM 924 N N . GLU A 1 117 ? -17.417 -12.817 2.908 1.00 93.31 117 GLU A N 1
ATOM 925 C CA . GLU A 1 117 ? -17.867 -13.969 2.126 1.00 93.31 117 GLU A CA 1
ATOM 926 C C . GLU A 1 117 ? -19.394 -13.941 1.958 1.00 93.31 117 GLU A C 1
ATOM 928 O O . GLU A 1 117 ? -20.123 -13.541 2.867 1.00 93.31 117 GLU A O 1
ATOM 933 N N . ASP A 1 118 ? -19.874 -14.328 0.774 1.00 87.56 118 ASP A N 1
ATOM 934 C CA . ASP A 1 118 ? -21.297 -14.290 0.401 1.00 87.56 118 ASP A CA 1
ATOM 935 C C . ASP A 1 118 ? -21.966 -12.900 0.518 1.00 87.56 118 ASP A C 1
ATOM 937 O O . ASP A 1 118 ? -23.191 -12.787 0.600 1.00 87.56 118 ASP A O 1
ATOM 941 N N . THR A 1 119 ? -21.177 -11.819 0.486 1.00 89.38 119 THR A N 1
ATOM 942 C CA . THR A 1 119 ? -21.677 -10.436 0.442 1.00 89.38 119 THR A CA 1
ATOM 943 C C . THR A 1 119 ? -21.217 -9.701 -0.816 1.00 89.38 119 THR A C 1
ATOM 945 O O . THR A 1 119 ? -20.132 -9.954 -1.344 1.00 89.38 119 THR A O 1
ATOM 948 N N . CYS A 1 120 ? -21.996 -8.709 -1.259 1.00 90.62 120 CYS A N 1
ATOM 949 C CA . CYS A 1 120 ? -21.567 -7.749 -2.279 1.00 90.62 120 CYS A CA 1
ATOM 950 C C . CYS A 1 120 ? -20.617 -6.711 -1.659 1.00 90.62 120 CYS A C 1
ATOM 952 O O . CYS A 1 120 ? -20.986 -5.552 -1.471 1.00 90.62 120 CYS A O 1
ATOM 954 N N . PHE A 1 121 ? -19.400 -7.116 -1.292 1.00 91.81 121 PHE A N 1
ATOM 955 C CA . PHE A 1 121 ? -18.447 -6.266 -0.561 1.00 91.81 121 PHE A CA 1
ATOM 956 C C . PHE A 1 121 ? -17.977 -5.028 -1.337 1.00 91.81 121 PHE A C 1
ATOM 958 O O . PHE A 1 121 ? -17.515 -4.060 -0.739 1.00 91.81 121 PHE A O 1
ATOM 965 N N . TRP A 1 122 ? -18.126 -5.041 -2.663 1.00 92.44 122 TRP A N 1
ATOM 966 C CA . TRP A 1 122 ? -17.929 -3.886 -3.545 1.00 92.44 122 TRP A CA 1
ATOM 967 C C . TRP A 1 122 ? -19.073 -2.863 -3.472 1.00 92.44 122 TRP A C 1
ATOM 969 O O . TRP A 1 122 ? -18.986 -1.781 -4.058 1.00 92.44 122 TRP A O 1
ATOM 979 N N . GLY A 1 123 ? -20.139 -3.187 -2.740 1.00 91.31 123 GLY A N 1
ATOM 980 C CA . GLY A 1 123 ? -21.278 -2.326 -2.485 1.00 91.31 123 GLY A CA 1
ATOM 981 C C . GLY A 1 123 ? -21.940 -1.852 -3.772 1.00 91.31 123 GLY A C 1
ATOM 982 O O . GLY A 1 123 ? -22.402 -2.658 -4.576 1.00 91.31 123 GLY A O 1
ATOM 983 N N . ARG A 1 124 ? -21.996 -0.531 -3.961 1.00 88.19 124 ARG A N 1
ATOM 984 C CA . ARG A 1 124 ? -22.616 0.105 -5.139 1.00 88.19 124 ARG A CA 1
ATOM 985 C C . ARG A 1 124 ? -21.692 0.260 -6.352 1.00 88.19 124 ARG A C 1
ATOM 987 O O . ARG A 1 124 ? -22.123 0.825 -7.352 1.00 88.19 124 ARG A O 1
ATOM 994 N N . LEU A 1 125 ? -20.434 -0.162 -6.249 1.00 91.62 125 LEU A N 1
ATOM 995 C CA . LEU A 1 125 ? -19.442 -0.016 -7.314 1.00 91.62 125 LEU A CA 1
ATOM 996 C C . LEU A 1 125 ? -19.367 -1.271 -8.183 1.00 91.62 125 LEU A C 1
ATOM 998 O O . LEU A 1 125 ? -19.756 -2.356 -7.771 1.00 91.62 125 LEU A O 1
ATOM 1002 N N . THR A 1 126 ? -18.792 -1.161 -9.372 1.00 89.81 126 THR A N 1
ATOM 1003 C CA . THR A 1 126 ? -18.285 -2.339 -10.083 1.00 89.81 126 THR A CA 1
ATOM 1004 C C . THR A 1 126 ? -17.043 -2.888 -9.377 1.00 89.81 126 THR A C 1
ATOM 1006 O O . THR A 1 126 ? -16.321 -2.156 -8.696 1.00 89.81 126 THR A O 1
ATOM 1009 N N . LEU A 1 127 ? -16.716 -4.169 -9.583 1.00 88.44 127 LEU A N 1
ATOM 1010 C CA . LEU A 1 127 ? -15.478 -4.731 -9.034 1.00 88.44 127 LEU A CA 1
ATOM 1011 C C . LEU A 1 127 ? -14.227 -3.974 -9.515 1.00 88.44 127 LEU A C 1
ATOM 1013 O O . LEU A 1 127 ? -13.285 -3.798 -8.748 1.00 88.44 127 LEU A O 1
ATOM 1017 N N . ARG A 1 128 ? -14.220 -3.483 -10.763 1.00 85.75 128 ARG A N 1
ATOM 1018 C CA . ARG A 1 128 ? -13.118 -2.666 -11.295 1.00 85.75 128 ARG A CA 1
ATOM 1019 C C . ARG A 1 128 ? -12.955 -1.366 -10.505 1.00 85.75 128 ARG A C 1
ATOM 1021 O O . ARG A 1 128 ? -11.843 -1.028 -10.121 1.00 85.75 128 ARG A O 1
ATOM 1028 N N . GLU A 1 129 ? -14.042 -0.645 -10.246 1.00 89.00 129 GLU A N 1
ATOM 1029 C CA . GLU A 1 129 ? -14.015 0.596 -9.457 1.00 89.00 129 GLU A CA 1
ATOM 1030 C C . GLU A 1 129 ? -13.677 0.341 -7.984 1.00 89.00 129 GLU A C 1
ATOM 1032 O O . GLU A 1 129 ? -13.006 1.153 -7.339 1.00 89.00 129 GLU A O 1
ATOM 1037 N N . PHE A 1 130 ? -14.127 -0.789 -7.434 1.00 91.94 130 PHE A N 1
ATOM 1038 C CA . PHE A 1 130 ? -13.758 -1.205 -6.088 1.00 91.94 130 PHE A CA 1
ATOM 1039 C C . PHE A 1 130 ? -12.249 -1.434 -5.981 1.00 91.94 130 PHE A C 1
ATOM 1041 O O . PHE A 1 130 ? -11.627 -0.883 -5.075 1.00 91.94 130 PHE A O 1
ATOM 1048 N N . PHE A 1 131 ? -11.668 -2.205 -6.905 1.00 88.00 131 PHE A N 1
ATOM 1049 C CA . PHE A 1 131 ? -10.261 -2.589 -6.855 1.00 88.00 131 PHE A CA 1
ATOM 1050 C C . PHE A 1 131 ? -9.299 -1.533 -7.388 1.00 88.00 131 PHE A C 1
ATOM 1052 O O . PHE A 1 131 ? -8.138 -1.596 -7.012 1.00 88.00 131 PHE A O 1
ATOM 1059 N N . ALA A 1 132 ? -9.737 -0.551 -8.180 1.00 84.69 132 ALA A N 1
ATOM 1060 C CA . ALA A 1 132 ? -8.868 0.492 -8.738 1.00 84.69 132 ALA A CA 1
ATOM 1061 C C . ALA A 1 132 ? -7.852 1.113 -7.743 1.00 84.69 132 ALA A C 1
ATOM 1063 O O . ALA A 1 132 ? -6.685 1.224 -8.110 1.00 84.69 132 ALA A O 1
ATOM 1064 N N . PRO A 1 133 ? -8.212 1.465 -6.488 1.00 85.44 133 PRO A N 1
ATOM 1065 C CA . PRO A 1 133 ? -7.251 1.992 -5.509 1.00 85.44 133 PRO A CA 1
ATOM 1066 C C . PRO A 1 133 ? -6.428 0.925 -4.757 1.00 85.44 133 PRO A C 1
ATOM 1068 O O . PRO A 1 133 ? -5.599 1.279 -3.922 1.00 85.44 133 PRO A O 1
ATOM 1071 N N . VAL A 1 134 ? -6.672 -0.368 -4.990 1.00 86.38 134 VAL A N 1
ATOM 1072 C CA . VAL A 1 134 ? -6.091 -1.495 -4.232 1.00 86.38 134 VAL A CA 1
ATOM 1073 C C . VAL A 1 134 ? -5.195 -2.374 -5.109 1.00 86.38 134 VAL A C 1
ATOM 1075 O O . VAL A 1 134 ? -4.084 -2.732 -4.710 1.00 86.38 134 VAL A O 1
ATOM 1078 N N . ILE A 1 135 ? -5.690 -2.739 -6.292 1.00 77.88 135 ILE A N 1
ATOM 1079 C CA . ILE A 1 135 ? -5.059 -3.629 -7.267 1.00 77.88 135 ILE A CA 1
ATOM 1080 C C . ILE A 1 135 ? -5.058 -2.902 -8.619 1.00 77.88 135 ILE A C 1
ATOM 1082 O O . ILE A 1 135 ? -6.096 -2.384 -9.040 1.00 77.88 135 ILE A O 1
ATOM 1086 N N . PRO A 1 136 ? -3.931 -2.848 -9.334 1.00 63.16 136 PRO A N 1
ATOM 1087 C CA . PRO A 1 136 ? -3.852 -2.105 -10.578 1.00 63.16 136 PRO A CA 1
ATOM 1088 C C . PRO A 1 136 ? -4.319 -2.890 -11.791 1.00 63.16 136 PRO A C 1
ATOM 1090 O O . PRO A 1 136 ? -4.585 -4.095 -11.776 1.00 63.16 136 PRO A O 1
ATOM 1093 N N . ILE A 1 137 ? -4.396 -2.126 -12.877 1.00 55.75 137 ILE A N 1
ATOM 1094 C CA . ILE A 1 137 ? -5.145 -2.453 -14.077 1.00 55.75 137 ILE A CA 1
ATOM 1095 C C . ILE A 1 137 ? -4.546 -3.596 -14.898 1.00 55.75 137 ILE A C 1
ATOM 1097 O O . ILE A 1 137 ? -5.278 -4.281 -15.611 1.00 55.75 137 ILE A O 1
ATOM 1101 N N . SER A 1 138 ? -3.256 -3.888 -14.742 1.00 53.44 138 SER A N 1
ATOM 1102 C CA . SER A 1 138 ? -2.597 -5.027 -15.393 1.00 53.44 138 SER A CA 1
ATOM 1103 C C . SER A 1 138 ? -3.158 -6.385 -14.960 1.00 53.44 138 SER A C 1
ATOM 1105 O O . SER A 1 138 ? -3.162 -7.326 -15.753 1.00 53.44 138 SER A O 1
ATOM 1107 N N . VAL A 1 139 ? -3.736 -6.475 -13.757 1.00 51.38 139 VAL A N 1
ATOM 1108 C CA . VAL A 1 139 ? -4.463 -7.662 -13.275 1.00 51.38 139 VAL A CA 1
ATOM 1109 C C . VAL A 1 139 ? -5.872 -7.747 -13.880 1.00 51.38 139 VAL A C 1
ATOM 1111 O O . VAL A 1 139 ? -6.518 -8.785 -13.799 1.00 51.38 139 VAL A O 1
ATOM 1114 N N . TYR A 1 140 ? -6.368 -6.712 -14.563 1.00 53.47 140 TYR A N 1
ATOM 1115 C CA . TYR A 1 140 ? -7.649 -6.769 -15.280 1.00 53.47 140 TYR A CA 1
ATOM 1116 C C . TYR A 1 140 ? -7.532 -7.393 -16.683 1.00 53.47 140 TYR A C 1
ATOM 1118 O O . TYR A 1 140 ? -8.556 -7.628 -17.320 1.00 53.47 140 TYR A O 1
ATOM 1126 N N . GLY A 1 141 ? -6.315 -7.672 -17.171 1.00 47.50 141 GLY A N 1
ATOM 1127 C CA . GLY A 1 141 ? -6.058 -8.039 -18.570 1.00 47.50 141 GLY A CA 1
ATOM 1128 C C . GLY A 1 141 ? -6.115 -9.529 -18.936 1.00 47.50 141 GLY A C 1
ATOM 1129 O O . GLY A 1 141 ? -6.054 -9.834 -20.122 1.00 47.50 141 GLY A O 1
ATOM 1130 N N . CYS A 1 142 ? -6.228 -10.463 -17.981 1.00 48.88 142 CYS A N 1
ATOM 1131 C CA . CYS A 1 142 ? -6.017 -11.899 -18.257 1.00 48.88 142 CYS A CA 1
ATOM 1132 C C . CYS A 1 142 ? -7.102 -12.836 -17.684 1.00 48.88 142 CYS A C 1
ATOM 1134 O O . CYS A 1 142 ? -6.797 -13.908 -17.167 1.00 48.88 142 CYS A O 1
ATOM 1136 N N . GLY A 1 143 ? -8.382 -12.437 -17.712 1.00 55.12 143 GLY A N 1
ATOM 1137 C CA . GLY A 1 143 ? -9.475 -13.279 -17.180 1.00 55.12 143 GLY A CA 1
ATOM 1138 C C . GLY A 1 143 ? -9.400 -13.516 -15.663 1.00 55.12 143 GLY A C 1
ATOM 1139 O O . GLY A 1 143 ? -10.009 -14.437 -15.126 1.00 55.12 143 GLY A O 1
ATOM 1140 N N . SER A 1 144 ? -8.614 -12.691 -14.976 1.00 63.34 144 SER A N 1
ATOM 1141 C CA . SER A 1 144 ? -8.382 -12.722 -13.536 1.00 63.34 144 SER A CA 1
ATOM 1142 C C . SER A 1 144 ? -9.487 -12.024 -12.755 1.00 63.34 144 SER A C 1
ATOM 1144 O O . SER A 1 144 ? -9.685 -12.371 -11.598 1.00 63.34 144 SER A O 1
ATOM 1146 N N . MET A 1 145 ? -10.237 -11.094 -13.361 1.00 78.50 145 MET A N 1
ATOM 1147 C CA . MET A 1 145 ? -11.424 -10.549 -12.703 1.00 78.50 145 MET A CA 1
ATOM 1148 C C . MET A 1 145 ? -12.574 -11.545 -12.756 1.00 78.50 145 MET A C 1
ATOM 1150 O O . MET A 1 145 ? -12.913 -12.009 -13.846 1.00 78.50 145 MET A O 1
ATOM 1154 N N . PRO A 1 146 ? -13.205 -11.841 -11.612 1.00 85.75 146 PRO A N 1
ATOM 1155 C CA . PRO A 1 146 ? -14.409 -12.635 -11.605 1.00 85.75 146 PRO A CA 1
ATOM 1156 C C . PRO A 1 146 ? -15.560 -11.823 -12.199 1.00 85.75 146 PRO A C 1
ATOM 1158 O O . PRO A 1 146 ? -15.626 -10.598 -12.072 1.00 85.75 146 PRO A O 1
ATOM 1161 N N . GLU A 1 147 ? -16.485 -12.531 -12.827 1.00 86.94 147 GLU A N 1
ATOM 1162 C CA . GLU A 1 147 ? -17.799 -12.004 -13.163 1.00 86.94 147 GLU A CA 1
ATOM 1163 C C . GLU A 1 147 ? -18.686 -12.021 -11.917 1.00 86.94 147 GLU A C 1
ATOM 1165 O O . GLU A 1 147 ? -18.538 -12.876 -11.041 1.00 86.94 147 GLU A O 1
ATOM 1170 N N . VAL A 1 148 ? -19.609 -11.068 -11.835 1.00 88.44 148 VAL A N 1
ATOM 1171 C CA . VAL A 1 148 ? -20.625 -11.028 -10.782 1.00 88.44 148 VAL A CA 1
ATOM 1172 C C . VAL A 1 148 ? -21.903 -11.614 -11.366 1.00 88.44 148 VAL A C 1
ATOM 1174 O O . VAL A 1 148 ? -22.416 -11.091 -12.353 1.00 88.44 148 VAL A O 1
ATOM 1177 N N . GLY A 1 149 ? -22.383 -12.712 -10.786 1.00 86.69 149 GLY A N 1
ATOM 1178 C CA . GLY A 1 149 ? -23.659 -13.310 -11.169 1.00 86.69 149 GLY A CA 1
ATOM 1179 C C . GLY A 1 149 ? -24.850 -12.501 -10.654 1.00 86.69 149 GLY A C 1
ATOM 1180 O O . GLY A 1 149 ? -24.719 -11.695 -9.732 1.00 86.69 149 GLY A O 1
ATOM 1181 N N . ASP A 1 150 ? -26.037 -12.762 -11.203 1.00 85.31 150 ASP A N 1
ATOM 1182 C CA . ASP A 1 150 ? -27.295 -12.146 -10.742 1.00 85.31 150 ASP A CA 1
ATOM 1183 C C . ASP A 1 150 ? -27.633 -12.499 -9.278 1.00 85.31 150 ASP A C 1
ATOM 1185 O O . ASP A 1 150 ? -28.424 -11.821 -8.625 1.00 85.31 150 ASP A O 1
ATOM 1189 N N . ASP A 1 151 ? -27.016 -13.557 -8.746 1.00 86.25 151 ASP A N 1
ATOM 1190 C CA . ASP A 1 151 ? -27.073 -13.981 -7.345 1.00 86.25 151 ASP A CA 1
ATOM 1191 C C . ASP A 1 151 ? -26.112 -13.199 -6.426 1.00 86.25 151 ASP A C 1
ATOM 1193 O O . ASP A 1 151 ? -26.019 -13.500 -5.236 1.00 86.25 151 ASP A O 1
ATOM 1197 N N . GLY A 1 152 ? -25.373 -12.222 -6.964 1.00 83.75 152 GLY A N 1
ATOM 1198 C CA . GLY A 1 152 ? -24.374 -11.445 -6.233 1.00 83.75 152 GLY A CA 1
ATOM 1199 C C . GLY A 1 152 ? -23.105 -12.230 -5.888 1.00 83.75 152 GLY A C 1
ATOM 1200 O O . GLY A 1 152 ? -22.300 -11.752 -5.093 1.00 83.75 152 GLY A O 1
ATOM 1201 N N . CYS A 1 153 ? -22.905 -13.422 -6.456 1.00 89.31 153 CYS A N 1
ATOM 1202 C CA . CYS A 1 153 ? -21.716 -14.238 -6.222 1.00 89.31 153 CYS A CA 1
ATOM 1203 C C . CYS A 1 153 ? -20.643 -14.007 -7.293 1.00 89.31 153 CYS A C 1
ATOM 1205 O O . CYS A 1 153 ? -20.919 -13.554 -8.404 1.00 89.31 153 CYS A O 1
ATOM 1207 N N . LEU A 1 154 ? -19.401 -14.361 -6.958 1.00 90.50 154 LEU A N 1
ATOM 1208 C CA . LEU A 1 154 ? -18.275 -14.294 -7.885 1.00 90.50 154 LEU A CA 1
ATOM 1209 C C . LEU A 1 154 ? -18.186 -15.569 -8.730 1.00 90.50 154 LEU A C 1
ATOM 1211 O O . LEU A 1 154 ? -18.262 -16.684 -8.209 1.00 90.50 154 LEU A O 1
ATOM 1215 N N . TYR A 1 155 ? -17.944 -15.408 -10.027 1.00 88.81 155 TYR A N 1
ATOM 1216 C CA . TYR A 1 155 ? -17.775 -16.490 -10.991 1.00 88.81 155 TYR A CA 1
ATOM 1217 C C . TYR A 1 155 ? -16.473 -16.327 -11.758 1.00 88.81 155 TYR A C 1
ATOM 1219 O O . TYR A 1 155 ? -16.140 -15.248 -12.238 1.00 88.81 155 TYR A O 1
ATOM 1227 N N . LYS A 1 156 ? -15.728 -17.420 -11.904 1.00 84.31 156 LYS A N 1
ATOM 1228 C CA . LYS A 1 156 ? -14.518 -17.440 -12.723 1.00 84.31 156 LYS A CA 1
ATOM 1229 C C . LYS A 1 156 ? -14.847 -17.953 -14.117 1.00 84.31 156 LYS A C 1
ATOM 1231 O O . LYS A 1 156 ? -15.386 -19.055 -14.256 1.00 84.31 156 LYS A O 1
ATOM 1236 N N . VAL A 1 157 ? -14.478 -17.174 -15.129 1.00 71.06 157 VAL A N 1
ATOM 1237 C CA . VAL A 1 157 ? -14.561 -17.568 -16.537 1.00 71.06 157 VAL A CA 1
ATOM 1238 C C . VAL A 1 157 ? -13.156 -17.878 -17.027 1.00 71.06 157 VAL A C 1
ATOM 1240 O O . VAL A 1 157 ? -12.287 -17.012 -17.055 1.00 71.06 157 VAL A O 1
ATOM 1243 N N . PHE A 1 158 ? -12.910 -19.134 -17.392 1.00 62.53 158 PHE A N 1
ATOM 1244 C CA . PHE A 1 158 ? -11.666 -19.495 -18.060 1.00 62.53 158 PHE A CA 1
ATOM 1245 C C . PHE A 1 158 ? -11.802 -19.155 -19.541 1.00 62.53 158 PHE A C 1
ATOM 1247 O O . PHE A 1 158 ? -12.672 -19.697 -20.224 1.00 62.53 158 PHE A O 1
ATOM 1254 N N . ALA A 1 159 ? -10.936 -18.274 -20.040 1.00 55.16 159 ALA A N 1
ATOM 1255 C CA . ALA A 1 159 ? -10.761 -18.126 -21.475 1.00 55.16 159 ALA A CA 1
ATOM 1256 C C . ALA A 1 159 ? -10.189 -19.443 -22.016 1.00 55.16 159 ALA A C 1
ATOM 1258 O O . ALA A 1 159 ? -9.092 -19.857 -21.636 1.00 55.16 159 ALA A O 1
ATOM 1259 N N . ASP A 1 160 ? -10.951 -20.121 -22.873 1.00 55.25 160 ASP A N 1
ATOM 1260 C CA . ASP A 1 160 ? -10.478 -21.312 -23.565 1.00 55.25 160 ASP A CA 1
ATOM 1261 C C . ASP A 1 160 ? -9.423 -20.885 -24.591 1.00 55.25 160 ASP A C 1
ATOM 1263 O O . ASP A 1 160 ? -9.737 -20.446 -25.698 1.00 55.25 160 ASP A O 1
ATOM 1267 N N . ILE A 1 161 ? -8.149 -20.954 -24.200 1.00 56.41 161 ILE A N 1
ATOM 1268 C CA . ILE A 1 161 ? -7.039 -20.530 -25.057 1.00 56.41 161 ILE A CA 1
ATOM 1269 C C . ILE A 1 161 ? -6.957 -21.340 -26.357 1.00 56.41 161 ILE A C 1
ATOM 1271 O O . ILE A 1 161 ? -6.370 -20.859 -27.322 1.00 56.41 161 ILE A O 1
ATOM 1275 N N . SER A 1 162 ? -7.589 -22.520 -26.421 1.00 55.19 162 SER A N 1
ATOM 1276 C CA . SER A 1 162 ? -7.688 -23.331 -27.642 1.00 55.19 162 SER A CA 1
ATOM 1277 C C . SER A 1 162 ? -8.423 -22.615 -28.786 1.00 55.19 162 SER A C 1
ATOM 1279 O O . SER A 1 162 ? -8.144 -22.870 -29.958 1.00 55.19 162 SER A O 1
ATOM 1281 N N . VAL A 1 163 ? -9.270 -21.627 -28.467 1.00 54.00 163 VAL A N 1
ATOM 1282 C CA . VAL A 1 163 ? -9.961 -20.778 -29.452 1.00 54.00 163 VAL A CA 1
ATOM 1283 C C . VAL A 1 163 ? -8.973 -19.911 -30.236 1.00 54.00 163 VAL A C 1
ATOM 1285 O O . VAL A 1 163 ? -9.157 -19.707 -31.436 1.00 54.00 163 VAL A O 1
ATOM 1288 N N . PHE A 1 164 ? -7.878 -19.464 -29.608 1.00 53.31 164 PHE A N 1
ATOM 1289 C CA . PHE A 1 164 ? -6.795 -18.758 -30.308 1.00 53.31 164 PHE A CA 1
ATOM 1290 C C . PHE A 1 164 ? -6.004 -19.677 -31.254 1.00 53.31 164 PHE A C 1
ATOM 1292 O O . PHE A 1 164 ? -5.328 -19.184 -32.154 1.00 53.31 164 PHE A O 1
ATOM 1299 N N . PHE A 1 165 ? -6.119 -20.998 -31.089 1.00 60.56 165 PHE A N 1
ATOM 1300 C CA . PHE A 1 165 ? -5.501 -22.017 -31.944 1.00 60.56 165 PHE A CA 1
ATOM 1301 C C . PHE A 1 165 ? -6.484 -22.631 -32.958 1.00 60.56 165 PHE A C 1
ATOM 1303 O O . PHE A 1 165 ? -6.157 -23.618 -33.614 1.00 60.56 165 PHE A O 1
ATOM 1310 N N . GLY A 1 166 ? -7.673 -22.037 -33.132 1.00 50.50 166 GLY A N 1
ATOM 1311 C CA . GLY A 1 166 ? -8.643 -22.447 -34.153 1.00 50.50 166 GLY A CA 1
ATOM 1312 C C . GLY A 1 166 ? -9.469 -23.688 -33.802 1.00 50.50 166 GLY A C 1
ATOM 1313 O O . GLY A 1 166 ? -10.186 -24.201 -34.665 1.00 50.50 166 GLY A O 1
ATOM 1314 N N . GLU A 1 167 ? -9.410 -24.172 -32.558 1.00 60.84 167 GLU A N 1
ATOM 1315 C CA . GLU A 1 167 ? -10.319 -25.216 -32.084 1.00 60.84 167 GLU A CA 1
ATOM 1316 C C . GLU A 1 167 ? -11.717 -24.635 -31.811 1.00 60.84 167 GLU A C 1
ATOM 1318 O O . GLU A 1 167 ? -11.880 -23.470 -31.436 1.00 60.84 167 GLU A O 1
ATOM 1323 N N . LYS A 1 168 ? -12.766 -25.447 -32.017 1.00 55.50 168 LYS A N 1
ATOM 1324 C CA . LYS A 1 168 ? -14.130 -25.055 -31.635 1.00 55.50 168 LYS A CA 1
ATOM 1325 C C . LYS A 1 168 ? -14.164 -24.884 -30.120 1.00 55.50 168 LYS A C 1
ATOM 1327 O O . LYS A 1 168 ? -13.901 -25.853 -29.411 1.00 55.50 168 LYS A O 1
ATOM 1332 N N . SER A 1 169 ? -14.527 -23.686 -29.659 1.00 57.12 169 SER A N 1
ATOM 1333 C CA . SER A 1 169 ? -14.622 -23.367 -28.235 1.00 57.12 169 SER A CA 1
ATOM 1334 C C . SER A 1 169 ? -15.399 -24.450 -27.490 1.00 57.12 169 SER A C 1
ATOM 1336 O O . SER A 1 169 ? -16.558 -24.745 -27.807 1.00 57.12 169 SER A O 1
ATOM 1338 N N . ARG A 1 170 ? -14.779 -25.058 -26.473 1.00 57.75 170 ARG A N 1
ATOM 1339 C CA . ARG A 1 170 ? -15.574 -25.761 -25.470 1.00 57.75 170 ARG A CA 1
ATOM 1340 C C . ARG A 1 170 ? -16.256 -24.677 -24.655 1.00 57.75 170 ARG A C 1
ATOM 1342 O O . ARG A 1 170 ? -15.612 -23.772 -24.139 1.00 57.75 170 ARG A O 1
ATOM 1349 N N . GLN A 1 171 ? -17.579 -24.740 -24.563 1.00 55.62 171 GLN A N 1
ATOM 1350 C CA . GLN A 1 171 ? -18.343 -23.814 -23.736 1.00 55.62 171 GLN A CA 1
ATOM 1351 C C . GLN A 1 171 ? -18.030 -24.132 -22.264 1.00 55.62 171 GLN A C 1
ATOM 1353 O O . GLN A 1 171 ? -18.662 -24.994 -21.650 1.00 55.62 171 GLN A O 1
ATOM 1358 N N . ILE A 1 172 ? -16.980 -23.513 -21.717 1.00 63.03 172 ILE A N 1
ATOM 1359 C CA . ILE A 1 172 ? -16.604 -23.672 -20.314 1.00 63.03 172 ILE A CA 1
ATOM 1360 C C . ILE A 1 172 ? -17.644 -22.912 -19.496 1.00 63.03 172 ILE A C 1
ATOM 1362 O O . ILE A 1 172 ? -17.790 -21.699 -19.630 1.00 63.03 172 ILE A O 1
ATOM 1366 N N . LYS A 1 173 ? -18.409 -23.635 -18.674 1.00 69.69 173 LYS A N 1
ATOM 1367 C CA . LYS A 1 173 ? -19.386 -23.007 -17.784 1.00 69.69 173 LYS A CA 1
ATOM 1368 C C . LYS A 1 173 ? -18.647 -22.220 -16.695 1.00 69.69 173 LYS A C 1
ATOM 1370 O O . LYS A 1 173 ? -17.735 -22.788 -16.089 1.00 69.69 173 LYS A O 1
ATOM 1375 N N . PRO A 1 174 ? -19.051 -20.970 -16.413 1.00 79.38 174 PRO A N 1
ATOM 1376 C CA . PRO A 1 174 ? -18.530 -20.222 -15.279 1.00 79.38 174 PRO A CA 1
ATOM 1377 C C . PRO A 1 174 ? -18.706 -21.027 -13.991 1.00 79.38 174 PRO A C 1
ATOM 1379 O O . PRO A 1 174 ? -19.773 -21.595 -13.742 1.00 79.38 174 PRO A O 1
ATOM 1382 N N . SER A 1 175 ? -17.660 -21.091 -13.173 1.00 86.31 175 SER A N 1
ATOM 1383 C CA . SER A 1 175 ? -17.716 -21.757 -11.871 1.00 86.31 175 SER A CA 1
ATOM 1384 C C . SER A 1 175 ? -17.709 -20.719 -10.762 1.00 86.31 175 SER A C 1
ATOM 1386 O O . SER A 1 175 ? -16.823 -19.858 -10.751 1.00 86.31 175 SER A O 1
ATOM 1388 N N . ARG A 1 176 ? -18.647 -20.829 -9.816 1.00 90.56 176 ARG A N 1
ATOM 1389 C CA . ARG A 1 176 ? -18.657 -19.991 -8.614 1.00 90.56 176 ARG A CA 1
ATOM 1390 C C . ARG A 1 176 ? -17.320 -20.116 -7.876 1.00 90.56 176 ARG A C 1
ATOM 1392 O O . ARG A 1 176 ? -16.798 -21.221 -7.705 1.00 90.56 176 ARG A O 1
ATOM 1399 N N . ILE A 1 177 ? -16.774 -18.987 -7.446 1.00 91.00 177 ILE A N 1
ATOM 1400 C CA . ILE A 1 177 ? -15.551 -18.883 -6.651 1.00 91.00 177 ILE A CA 1
ATOM 1401 C C . ILE A 1 177 ? -15.876 -18.153 -5.346 1.00 91.00 177 ILE A C 1
ATOM 1403 O O . ILE A 1 177 ? -16.629 -17.184 -5.349 1.00 91.00 177 ILE A O 1
ATOM 1407 N N . SER A 1 178 ? -15.337 -18.634 -4.225 1.00 93.44 178 SER A N 1
ATOM 1408 C CA . SER A 1 178 ? -15.463 -17.921 -2.952 1.00 93.44 178 SER A CA 1
ATOM 1409 C C . SER A 1 178 ? -14.559 -16.691 -2.930 1.00 93.44 178 SER A C 1
ATOM 1411 O O . SER A 1 178 ? -13.503 -16.672 -3.574 1.00 93.44 178 SER A O 1
ATOM 1413 N N . VAL A 1 179 ? -14.939 -15.681 -2.153 1.00 93.00 179 VAL A N 1
ATOM 1414 C CA . VAL A 1 179 ? -14.156 -14.457 -1.965 1.00 93.00 179 VAL A CA 1
ATOM 1415 C C . VAL A 1 179 ? -12.773 -14.811 -1.411 1.00 93.00 179 VAL A C 1
ATOM 1417 O O . VAL A 1 179 ? -11.756 -14.393 -1.968 1.00 93.00 179 VAL A O 1
ATOM 1420 N N . ALA A 1 180 ? -12.704 -15.689 -0.405 1.00 93.06 180 ALA A N 1
ATOM 1421 C CA . ALA A 1 180 ? -11.435 -16.151 0.157 1.00 93.06 180 ALA A CA 1
ATOM 1422 C C . ALA A 1 180 ? -10.525 -16.844 -0.876 1.00 93.06 180 ALA A C 1
ATOM 1424 O O . ALA A 1 180 ? -9.310 -16.620 -0.894 1.00 93.06 180 ALA A O 1
ATOM 1425 N N . LYS A 1 181 ? -11.089 -17.679 -1.763 1.00 92.25 181 LYS A N 1
ATOM 1426 C CA . LYS A 1 181 ? -10.309 -18.346 -2.818 1.00 92.25 181 LYS A CA 1
ATOM 1427 C C . LYS A 1 181 ? -9.823 -17.341 -3.859 1.00 92.25 181 LYS A C 1
ATOM 1429 O O . LYS A 1 181 ? -8.675 -17.435 -4.282 1.00 92.25 181 LYS A O 1
ATOM 1434 N N . TYR A 1 182 ? -10.660 -16.379 -4.233 1.00 90.62 182 TYR A N 1
ATOM 1435 C CA . TYR A 1 182 ? -10.282 -15.333 -5.173 1.00 90.62 182 TYR A CA 1
ATOM 1436 C C . TYR A 1 182 ? -9.095 -14.503 -4.658 1.00 90.62 182 TYR A C 1
ATOM 1438 O O . TYR A 1 182 ? -8.077 -14.397 -5.337 1.00 90.62 182 TYR A O 1
ATOM 1446 N N . PHE A 1 183 ? -9.154 -14.006 -3.418 1.00 91.25 183 PHE A N 1
ATOM 1447 C CA . PHE A 1 183 ? -8.041 -13.248 -2.833 1.00 91.25 183 PHE A CA 1
ATOM 1448 C C . PHE A 1 183 ? -6.773 -14.085 -2.631 1.00 91.25 183 PHE A C 1
ATOM 1450 O O . PHE A 1 183 ? -5.665 -13.563 -2.762 1.00 91.25 183 PHE A O 1
ATOM 1457 N N . ARG A 1 184 ? -6.902 -15.391 -2.369 1.00 90.69 184 ARG A N 1
ATOM 1458 C CA . ARG A 1 184 ? -5.750 -16.303 -2.368 1.00 90.69 184 ARG A CA 1
ATOM 1459 C C . ARG A 1 184 ? -5.062 -16.339 -3.731 1.00 90.69 184 ARG A C 1
ATOM 1461 O O . ARG A 1 184 ? -3.842 -16.246 -3.782 1.00 90.69 184 ARG A O 1
ATOM 1468 N N . GLU A 1 185 ? -5.827 -16.459 -4.815 1.00 87.75 185 GLU A N 1
ATOM 1469 C CA . GLU A 1 185 ? -5.290 -16.462 -6.185 1.00 87.75 185 GLU A CA 1
ATOM 1470 C C . GLU A 1 185 ? -4.676 -15.107 -6.578 1.00 87.75 185 GLU A C 1
ATOM 1472 O O . GLU A 1 185 ? -3.738 -15.074 -7.368 1.00 87.75 185 GLU A O 1
ATOM 1477 N N . LEU A 1 186 ? -5.142 -14.006 -5.980 1.00 86.06 186 LEU A N 1
ATOM 1478 C CA . LEU A 1 186 ? -4.531 -12.677 -6.111 1.00 86.06 186 LEU A CA 1
ATOM 1479 C C . LEU A 1 186 ? -3.239 -12.489 -5.290 1.00 86.06 186 LEU A C 1
ATOM 1481 O O . LEU A 1 186 ? -2.627 -11.420 -5.347 1.00 86.06 186 LEU A O 1
ATOM 1485 N N . GLY A 1 187 ? -2.838 -13.487 -4.498 1.00 88.88 187 GLY A N 1
ATOM 1486 C CA . GLY A 1 187 ? -1.630 -13.423 -3.679 1.00 88.88 187 GLY A CA 1
ATOM 1487 C C . GLY A 1 187 ? -1.792 -12.607 -2.395 1.00 88.88 187 GLY A C 1
ATOM 1488 O O . GLY A 1 187 ? -0.839 -11.967 -1.965 1.00 88.88 187 GLY A O 1
ATOM 1489 N N . LEU A 1 188 ? -2.965 -12.626 -1.742 1.00 91.88 188 LEU A N 1
ATOM 1490 C CA . LEU A 1 188 ? -3.233 -11.895 -0.484 1.00 91.88 188 LEU A CA 1
ATOM 1491 C C . LEU A 1 188 ? -2.114 -12.018 0.572 1.00 91.88 188 LEU A C 1
ATOM 1493 O O . LEU A 1 188 ? -1.822 -11.066 1.300 1.00 91.88 188 LEU A O 1
ATOM 1497 N N . THR A 1 189 ? -1.491 -13.193 0.668 1.00 91.56 189 THR A N 1
ATOM 1498 C CA . THR A 1 189 ? -0.413 -13.496 1.625 1.00 91.56 189 THR A CA 1
ATOM 1499 C C . THR A 1 189 ? 0.950 -12.942 1.207 1.00 91.56 189 THR A C 1
ATOM 1501 O O . THR A 1 189 ? 1.843 -12.795 2.036 1.00 91.56 189 THR A O 1
ATOM 1504 N N . GLU A 1 190 ? 1.111 -12.623 -0.074 1.00 89.75 190 GLU A N 1
ATOM 1505 C CA . GLU A 1 190 ? 2.329 -12.081 -0.688 1.00 89.75 190 GLU A CA 1
ATOM 1506 C C . GLU A 1 190 ? 2.303 -10.551 -0.762 1.00 89.75 190 GLU A C 1
ATOM 1508 O O . GLU A 1 190 ? 3.271 -9.922 -1.184 1.00 89.75 190 GLU A O 1
ATOM 1513 N N . TRP A 1 191 ? 1.202 -9.923 -0.348 1.00 91.19 191 TRP A N 1
ATOM 1514 C CA . TRP A 1 191 ? 1.081 -8.473 -0.353 1.00 91.19 191 TRP A CA 1
ATOM 1515 C C . TRP A 1 191 ? 1.807 -7.830 0.834 1.00 91.19 191 TRP A C 1
ATOM 1517 O O . TRP A 1 191 ? 1.662 -8.310 1.971 1.00 91.19 191 TRP A O 1
ATOM 1527 N N . PRO A 1 192 ? 2.479 -6.682 0.627 1.00 92.00 192 PRO A N 1
ATOM 1528 C CA . PRO A 1 192 ? 2.933 -5.857 1.740 1.00 92.00 192 PRO A CA 1
ATOM 1529 C C . PRO A 1 192 ? 1.730 -5.404 2.582 1.00 92.00 192 PRO A C 1
ATOM 1531 O O . PRO A 1 192 ? 0.613 -5.267 2.071 1.00 92.00 192 PRO A O 1
ATOM 1534 N N . ASP A 1 193 ? 1.937 -5.164 3.881 1.00 94.00 193 ASP A N 1
ATOM 1535 C CA . ASP A 1 193 ? 0.863 -4.710 4.787 1.00 94.00 193 ASP A CA 1
ATOM 1536 C C . ASP A 1 193 ? 0.158 -3.469 4.255 1.00 94.00 193 ASP A C 1
ATOM 1538 O O . ASP A 1 193 ? -1.060 -3.381 4.334 1.00 94.00 193 ASP A O 1
ATOM 1542 N N . ARG A 1 194 ? 0.894 -2.538 3.638 1.00 93.44 194 ARG A N 1
ATOM 1543 C CA . ARG A 1 194 ? 0.309 -1.300 3.125 1.00 93.44 194 ARG A CA 1
ATOM 1544 C C . ARG A 1 194 ? -0.774 -1.547 2.073 1.00 93.44 194 ARG A C 1
ATOM 1546 O O . ARG A 1 194 ? -1.821 -0.909 2.147 1.00 93.44 194 ARG A O 1
ATOM 1553 N N . ARG A 1 195 ? -0.581 -2.507 1.160 1.00 92.94 195 ARG A N 1
ATOM 1554 C CA . ARG A 1 195 ? -1.620 -2.909 0.196 1.00 92.94 195 ARG A CA 1
ATOM 1555 C C . ARG A 1 195 ? -2.813 -3.548 0.891 1.00 92.94 195 ARG A C 1
ATOM 1557 O O . ARG A 1 195 ? -3.954 -3.236 0.566 1.00 92.94 195 ARG A O 1
ATOM 1564 N N . PHE A 1 196 ? -2.554 -4.447 1.836 1.00 95.75 196 PHE A N 1
ATOM 1565 C CA . PHE A 1 196 ? -3.628 -5.080 2.591 1.00 95.75 196 PHE A CA 1
ATOM 1566 C C . PHE A 1 196 ? -4.457 -4.042 3.364 1.00 95.75 196 PHE A C 1
ATOM 1568 O O . PHE A 1 196 ? -5.681 -4.064 3.297 1.00 95.75 196 PHE A O 1
ATOM 1575 N N . CYS A 1 197 ? -3.810 -3.061 3.993 1.00 96.00 197 CYS A N 1
ATOM 1576 C CA . CYS A 1 197 ? -4.483 -1.935 4.629 1.00 96.00 197 CYS A CA 1
ATOM 1577 C C . CYS A 1 197 ? -5.343 -1.144 3.635 1.00 96.00 197 CYS A C 1
ATOM 1579 O O . CYS A 1 197 ? -6.484 -0.841 3.958 1.00 96.00 197 CYS A O 1
ATOM 1581 N N . LEU A 1 198 ? -4.857 -0.867 2.417 1.00 95.38 198 LEU A N 1
ATOM 1582 C CA . LEU A 1 198 ? -5.667 -0.207 1.381 1.00 95.38 198 LEU A CA 1
ATOM 1583 C C . LEU A 1 198 ? -6.925 -1.011 1.026 1.00 95.38 198 LEU A C 1
ATOM 1585 O O . LEU A 1 198 ? -7.986 -0.416 0.846 1.00 95.38 198 LEU A O 1
ATOM 1589 N N . LEU A 1 199 ? -6.839 -2.345 0.969 1.00 96.44 199 LEU A N 1
ATOM 1590 C CA . LEU A 1 199 ? -8.016 -3.194 0.776 1.00 96.44 199 LEU A CA 1
ATOM 1591 C C . LEU A 1 199 ? -9.020 -3.020 1.921 1.00 96.44 199 LEU A C 1
ATOM 1593 O O . LEU A 1 199 ? -10.202 -2.802 1.666 1.00 96.44 199 LEU A O 1
ATOM 1597 N N . VAL A 1 200 ? -8.554 -3.100 3.168 1.00 97.88 200 VAL A N 1
ATOM 1598 C CA . VAL A 1 200 ? -9.408 -2.960 4.357 1.00 97.88 200 VAL A CA 1
ATOM 1599 C C . VAL A 1 200 ? -10.066 -1.580 4.407 1.00 97.88 200 VAL A C 1
ATOM 1601 O O . VAL A 1 200 ? -11.274 -1.482 4.605 1.00 97.88 200 VAL A O 1
ATOM 1604 N N . GLU A 1 201 ? -9.304 -0.516 4.149 1.00 97.56 201 GLU A N 1
ATOM 1605 C CA . GLU A 1 201 ? -9.816 0.855 4.042 1.00 97.56 201 GLU A CA 1
ATOM 1606 C C . GLU A 1 201 ? -10.871 0.977 2.938 1.00 97.56 201 GLU A C 1
ATOM 1608 O O . GLU A 1 201 ? -11.893 1.641 3.120 1.00 97.56 201 GLU A O 1
ATOM 1613 N N . ARG A 1 202 ? -10.655 0.310 1.797 1.00 96.44 202 ARG A N 1
ATOM 1614 C CA . ARG A 1 202 ? -11.600 0.320 0.680 1.00 96.44 202 ARG A CA 1
ATOM 1615 C C . ARG A 1 202 ? -12.893 -0.422 1.013 1.00 96.44 202 ARG A C 1
ATOM 1617 O O . ARG A 1 202 ? -13.957 0.083 0.664 1.00 96.44 202 ARG A O 1
ATOM 1624 N N . LEU A 1 203 ? -12.828 -1.548 1.729 1.00 96.69 203 LEU A N 1
ATOM 1625 C CA . LEU A 1 203 ? -14.004 -2.314 2.172 1.00 96.69 203 LEU A CA 1
ATOM 1626 C C . LEU A 1 203 ? -14.972 -1.481 3.019 1.00 96.69 203 LEU A C 1
ATOM 1628 O O . LEU A 1 203 ? -16.179 -1.691 2.924 1.00 96.69 203 LEU A O 1
ATOM 1632 N N . VAL A 1 204 ? -14.462 -0.532 3.809 1.00 96.69 204 VAL A N 1
ATOM 1633 C CA . VAL A 1 204 ? -15.260 0.345 4.686 1.00 96.69 204 VAL A CA 1
ATOM 1634 C C . VAL A 1 204 ? -15.430 1.763 4.139 1.00 96.69 204 VAL A C 1
ATOM 1636 O O . VAL A 1 204 ? -15.941 2.639 4.836 1.00 96.69 204 VAL A O 1
ATOM 1639 N N . HIS A 1 205 ? -15.001 2.035 2.908 1.00 96.44 205 HIS A N 1
ATOM 1640 C CA . HIS A 1 205 ? -15.055 3.384 2.350 1.00 96.44 205 HIS A CA 1
ATOM 1641 C C . HIS A 1 205 ? -16.512 3.830 2.104 1.00 96.44 205 HIS A C 1
ATOM 1643 O O . HIS A 1 205 ? -17.302 3.026 1.606 1.00 96.44 205 HIS A O 1
ATOM 1649 N N . PRO A 1 206 ? -16.893 5.100 2.354 1.00 95.06 206 PRO A N 1
ATOM 1650 C CA . PRO A 1 206 ? -18.271 5.578 2.148 1.00 95.06 206 PRO A CA 1
ATOM 1651 C C . PRO A 1 206 ? -18.742 5.573 0.680 1.00 95.06 206 PRO A C 1
ATOM 1653 O O . PRO A 1 206 ? -19.937 5.631 0.388 1.00 95.06 206 PRO A O 1
ATOM 1656 N N . GLU A 1 207 ? -17.826 5.488 -0.286 1.00 93.75 207 GLU A N 1
ATOM 1657 C CA . GLU A 1 207 ? -18.191 5.233 -1.692 1.00 93.75 207 GLU A CA 1
ATOM 1658 C C . GLU A 1 207 ? -18.659 3.797 -1.928 1.00 93.75 207 GLU A C 1
ATOM 1660 O O . GLU A 1 207 ? -19.480 3.566 -2.810 1.00 93.75 207 GLU A O 1
ATOM 1665 N N . VAL A 1 208 ? -18.164 2.855 -1.129 1.00 94.88 208 VAL A N 1
ATOM 1666 C CA . VAL A 1 208 ? -18.465 1.427 -1.232 1.00 94.88 208 VAL A CA 1
ATOM 1667 C C . VAL A 1 208 ? -19.670 1.098 -0.352 1.00 94.88 208 VAL A C 1
ATOM 1669 O O . VAL A 1 208 ? -20.660 0.555 -0.835 1.00 94.88 208 VAL A O 1
ATOM 1672 N N . GLN A 1 209 ? -19.626 1.491 0.923 1.00 93.56 209 GLN A N 1
ATOM 1673 C CA . GLN A 1 209 ? -20.602 1.098 1.936 1.00 93.56 209 GLN A CA 1
ATOM 1674 C C . GLN A 1 209 ? -21.647 2.175 2.225 1.00 93.56 209 GLN A C 1
ATOM 1676 O O . GLN A 1 209 ? -21.346 3.363 2.338 1.00 93.56 209 GLN A O 1
ATOM 1681 N N . LEU A 1 210 ? -22.885 1.732 2.450 1.00 90.12 210 LEU A N 1
ATOM 1682 C CA . LEU A 1 210 ? -23.923 2.555 3.073 1.00 90.12 210 LEU A CA 1
ATOM 1683 C C . LEU A 1 210 ? -23.620 2.742 4.565 1.00 90.12 210 LEU A C 1
ATOM 1685 O O . LEU A 1 210 ? -23.052 1.856 5.197 1.00 90.12 210 LEU A O 1
ATOM 1689 N N . ALA A 1 211 ? -24.061 3.855 5.154 1.00 90.25 211 ALA A N 1
ATOM 1690 C CA . ALA A 1 211 ? -23.705 4.246 6.524 1.00 90.25 211 ALA A CA 1
ATOM 1691 C C . ALA A 1 211 ? -23.955 3.161 7.593 1.00 90.25 211 ALA A C 1
ATOM 1693 O O . ALA A 1 211 ? -23.158 3.007 8.515 1.00 90.25 211 ALA A O 1
ATOM 1694 N N . GLN A 1 212 ? -25.053 2.405 7.481 1.00 89.62 212 GLN A N 1
ATOM 1695 C CA . GLN A 1 212 ? -25.364 1.316 8.415 1.00 89.62 212 GLN A CA 1
ATOM 1696 C C . GLN A 1 212 ? -24.389 0.143 8.248 1.00 89.62 212 GLN A C 1
ATOM 1698 O O . GLN A 1 212 ? -23.792 -0.296 9.227 1.00 89.62 212 GLN A O 1
ATOM 1703 N N . ASN A 1 213 ? -24.160 -0.298 7.007 1.00 91.31 213 ASN A N 1
ATOM 1704 C CA . ASN A 1 213 ? -23.232 -1.388 6.692 1.00 91.31 213 ASN A CA 1
ATOM 1705 C C . ASN A 1 213 ? -21.787 -1.023 7.042 1.00 91.31 213 ASN A C 1
ATOM 1707 O O . ASN A 1 213 ? -21.050 -1.864 7.545 1.00 91.31 213 ASN A O 1
ATOM 1711 N N . GLN A 1 214 ? -21.403 0.239 6.826 1.00 94.56 214 GLN A N 1
ATOM 1712 C CA . GLN A 1 214 ? -20.081 0.750 7.166 1.00 94.56 214 GLN A CA 1
ATOM 1713 C C . GLN A 1 214 ? -19.782 0.543 8.652 1.00 94.56 214 GLN A C 1
ATOM 1715 O O . GLN A 1 214 ? -18.723 0.025 8.980 1.00 94.56 214 GLN A O 1
ATOM 1720 N N . ARG A 1 215 ? -20.715 0.896 9.547 1.00 93.44 215 ARG A N 1
ATOM 1721 C CA . ARG A 1 215 ? -20.524 0.738 10.999 1.00 93.44 215 ARG A CA 1
ATOM 1722 C C . ARG A 1 215 ? -20.340 -0.724 11.394 1.00 93.44 215 ARG A C 1
ATOM 1724 O O . ARG A 1 215 ? -19.369 -1.039 12.070 1.00 93.44 215 ARG A O 1
ATOM 1731 N N . VAL A 1 216 ? -21.214 -1.606 10.905 1.00 94.44 216 VAL A N 1
ATOM 1732 C CA . VAL A 1 216 ? -21.140 -3.047 11.202 1.00 94.44 216 VA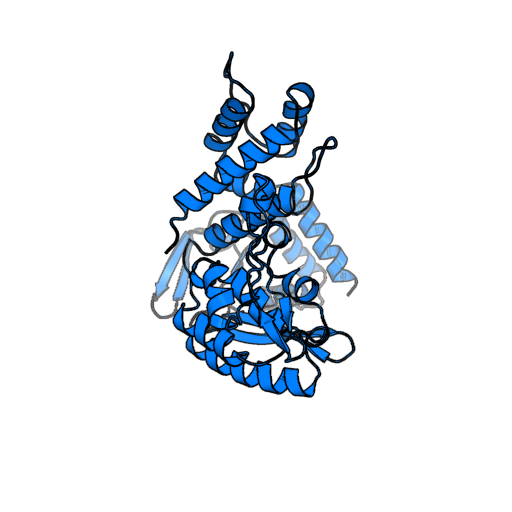L A CA 1
ATOM 1733 C C . VAL A 1 216 ? -19.833 -3.661 10.693 1.00 94.44 216 VAL A C 1
ATOM 1735 O O . VAL A 1 216 ? -19.224 -4.476 11.382 1.00 94.44 216 VAL A O 1
ATOM 1738 N N . LEU A 1 217 ? -19.385 -3.276 9.494 1.00 95.38 217 LEU A N 1
ATOM 1739 C CA . LEU A 1 217 ? -18.111 -3.750 8.956 1.00 95.38 217 LEU A CA 1
ATOM 1740 C C . LEU A 1 217 ? -16.924 -3.195 9.739 1.00 95.38 217 LEU A C 1
ATOM 1742 O O . LEU A 1 217 ? -16.024 -3.959 10.061 1.00 95.38 217 LEU A O 1
ATOM 1746 N N . VAL A 1 218 ? -16.921 -1.905 10.081 1.00 97.25 218 VAL A N 1
ATOM 1747 C CA . VAL A 1 218 ? -15.845 -1.305 10.882 1.00 97.25 218 VAL A CA 1
ATOM 1748 C C . VAL A 1 218 ? -15.707 -2.020 12.222 1.00 97.25 218 VAL A C 1
ATOM 1750 O O . VAL A 1 218 ? -14.594 -2.396 12.558 1.00 97.25 218 VAL A O 1
ATOM 1753 N N . GLU A 1 219 ? -16.802 -2.272 12.943 1.00 96.25 219 GLU A N 1
ATOM 1754 C CA . GLU A 1 219 ? -16.770 -2.996 14.224 1.00 96.25 219 GLU A CA 1
ATOM 1755 C C . GLU A 1 219 ? -16.119 -4.382 14.075 1.00 96.25 219 GLU A C 1
ATOM 1757 O O . GLU A 1 219 ? -15.156 -4.697 14.772 1.00 96.25 219 GLU A O 1
ATOM 1762 N N . ARG A 1 220 ? -16.571 -5.180 13.099 1.00 96.81 220 ARG A N 1
ATOM 1763 C CA . ARG A 1 220 ? -16.041 -6.535 12.861 1.00 96.81 220 ARG A CA 1
ATOM 1764 C C . ARG A 1 220 ? -14.580 -6.549 12.421 1.00 96.81 220 ARG A C 1
ATOM 1766 O O . ARG A 1 220 ? -13.814 -7.414 12.840 1.00 96.81 220 ARG A O 1
ATOM 1773 N N . LEU A 1 221 ? -14.204 -5.646 11.518 1.00 97.75 221 LEU A N 1
ATOM 1774 C CA . LEU A 1 221 ? -12.844 -5.586 10.987 1.00 97.75 221 LEU A CA 1
ATOM 1775 C C . LEU A 1 221 ? -11.873 -5.035 12.029 1.00 97.75 221 LEU A C 1
ATOM 1777 O O . LEU A 1 221 ? -10.760 -5.546 12.144 1.00 97.75 221 LEU A O 1
ATOM 1781 N N . ASP A 1 222 ? -12.295 -4.036 12.804 1.00 96.75 222 ASP A N 1
ATOM 1782 C CA . ASP A 1 222 ? -11.479 -3.468 13.868 1.00 96.75 222 ASP A CA 1
ATOM 1783 C C . ASP A 1 222 ? -11.167 -4.527 14.927 1.00 96.75 222 ASP A C 1
ATOM 1785 O O . ASP A 1 222 ? -9.995 -4.706 15.234 1.00 96.75 222 ASP A O 1
ATOM 1789 N N . GLU A 1 223 ? -12.150 -5.320 15.379 1.00 96.50 223 GLU A N 1
ATOM 1790 C CA . GLU A 1 223 ? -11.944 -6.449 16.310 1.00 96.50 223 GLU A CA 1
ATOM 1791 C C . GLU A 1 223 ? -10.819 -7.405 15.876 1.00 96.50 223 GLU A C 1
ATOM 1793 O O . GLU A 1 223 ? -10.024 -7.846 16.709 1.00 96.50 223 GLU A O 1
ATOM 1798 N N . LEU A 1 224 ? -10.729 -7.718 14.579 1.00 97.31 224 LEU A N 1
ATOM 1799 C CA . LEU A 1 224 ? -9.675 -8.575 14.026 1.00 97.31 224 LEU A CA 1
ATOM 1800 C C . LEU A 1 224 ? -8.319 -7.863 13.981 1.00 97.31 224 LEU A C 1
ATOM 1802 O O . LEU A 1 224 ? -7.299 -8.464 14.312 1.00 97.31 224 LEU A O 1
ATOM 1806 N N . LEU A 1 225 ? -8.303 -6.584 13.602 1.00 96.25 225 LEU A N 1
ATOM 1807 C CA . LEU A 1 225 ? -7.088 -5.771 13.555 1.00 96.25 225 LEU A CA 1
ATOM 1808 C C . LEU A 1 225 ? -6.497 -5.528 14.948 1.00 96.25 225 LEU A C 1
ATOM 1810 O O . LEU A 1 225 ? -5.273 -5.519 15.085 1.00 96.25 225 LEU A O 1
ATOM 1814 N N . GLN A 1 226 ? -7.331 -5.386 15.985 1.00 93.44 226 GLN A N 1
ATOM 1815 C CA . GLN A 1 226 ? -6.852 -5.161 17.355 1.00 93.44 226 GLN A CA 1
ATOM 1816 C C . GLN A 1 226 ? -5.981 -6.318 17.857 1.00 93.44 226 GLN A C 1
ATOM 1818 O O . GLN A 1 226 ? -5.069 -6.091 18.647 1.00 93.44 226 GLN A O 1
ATOM 1823 N N . GLN A 1 227 ? -6.233 -7.544 17.382 1.00 93.31 227 GLN A N 1
ATOM 1824 C CA . GLN A 1 227 ? -5.455 -8.741 17.734 1.00 93.31 227 GLN A CA 1
ATOM 1825 C C . GLN A 1 227 ? -4.018 -8.700 17.191 1.00 93.31 227 GLN A C 1
ATOM 1827 O O . GLN A 1 227 ? -3.172 -9.457 17.656 1.00 93.31 227 GLN A O 1
ATOM 1832 N N . GLU A 1 228 ? -3.744 -7.815 16.232 1.00 92.44 228 GLU A N 1
ATOM 1833 C CA . GLU A 1 228 ? -2.455 -7.657 15.552 1.00 92.44 228 GLU A CA 1
ATOM 1834 C C . GLU A 1 228 ? -1.824 -6.275 15.834 1.00 92.44 228 GLU A C 1
ATOM 1836 O O . GLU A 1 228 ? -0.949 -5.833 15.095 1.00 92.44 228 GLU A O 1
ATOM 1841 N N . ASP A 1 229 ? -2.275 -5.558 16.873 1.00 91.31 229 ASP A N 1
ATOM 1842 C CA . ASP A 1 229 ? -1.868 -4.178 17.191 1.00 91.31 229 ASP A CA 1
ATOM 1843 C C . ASP A 1 229 ? -2.205 -3.151 16.094 1.00 91.31 229 ASP A C 1
ATOM 1845 O O . ASP A 1 229 ? -1.497 -2.158 15.917 1.00 91.31 229 ASP A O 1
ATOM 1849 N N . PHE A 1 230 ? -3.307 -3.337 15.366 1.00 94.88 230 PHE A N 1
ATOM 1850 C CA . PHE A 1 230 ? -3.847 -2.349 14.427 1.00 94.88 230 PHE A CA 1
ATOM 1851 C C . PHE A 1 230 ? -5.229 -1.838 14.868 1.00 94.88 230 PHE A C 1
ATOM 1853 O O . PHE A 1 230 ? -5.871 -2.378 15.774 1.00 94.88 230 PHE A O 1
ATOM 1860 N N . GLU A 1 231 ? -5.667 -0.735 14.268 1.00 95.44 231 GLU A N 1
ATOM 1861 C CA . GLU A 1 231 ? -7.000 -0.159 14.455 1.00 95.44 231 GLU A CA 1
ATOM 1862 C C . GLU A 1 231 ? -7.492 0.552 13.187 1.00 95.44 231 GLU A C 1
ATOM 1864 O O . GLU A 1 231 ? -6.695 1.094 12.412 1.00 95.44 231 GLU A O 1
ATOM 1869 N N . LEU A 1 232 ? -8.810 0.581 12.994 1.00 96.12 232 LEU A N 1
ATOM 1870 C CA . LEU A 1 232 ? -9.493 1.448 12.039 1.00 96.12 232 LEU A CA 1
ATOM 1871 C C . LEU A 1 232 ? -9.847 2.770 12.714 1.00 96.12 232 LEU A C 1
ATOM 1873 O O . LEU A 1 232 ? -10.782 2.867 13.508 1.00 96.12 232 LEU A O 1
ATOM 1877 N N . ARG A 1 233 ? -9.134 3.832 12.343 1.00 94.75 233 ARG A N 1
ATOM 1878 C CA . ARG A 1 233 ? -9.355 5.172 12.886 1.00 94.75 233 ARG A CA 1
ATOM 1879 C C . ARG A 1 233 ? -10.001 6.078 11.849 1.00 94.75 233 ARG A C 1
ATOM 1881 O O . ARG A 1 233 ? -9.538 6.149 10.714 1.00 94.75 233 ARG A O 1
ATOM 1888 N N . ALA A 1 234 ? -11.056 6.790 12.240 1.00 93.12 234 ALA A N 1
ATOM 1889 C CA . ALA A 1 234 ? -11.663 7.803 11.384 1.00 93.12 234 ALA A CA 1
ATOM 1890 C C . ALA A 1 234 ? -10.684 8.974 11.177 1.00 93.12 234 ALA A C 1
ATOM 1892 O O . ALA A 1 234 ? -10.226 9.593 12.139 1.00 93.12 234 ALA A O 1
ATOM 1893 N N . GLU A 1 235 ? -10.373 9.270 9.919 1.00 90.75 235 GLU A N 1
ATOM 1894 C CA . GLU A 1 235 ? -9.461 10.323 9.484 1.00 90.75 235 GLU A CA 1
ATOM 1895 C C . GLU A 1 235 ? -10.156 11.138 8.386 1.00 90.75 235 GLU A C 1
ATOM 1897 O O . GLU A 1 235 ? -10.077 10.845 7.194 1.00 90.75 235 GLU A O 1
ATOM 1902 N N . GLY A 1 236 ? -10.899 12.157 8.820 1.00 89.69 236 GLY A N 1
ATOM 1903 C CA . GLY A 1 236 ? -11.701 13.000 7.939 1.00 89.69 236 GLY A CA 1
ATOM 1904 C C . GLY A 1 236 ? -13.090 12.434 7.630 1.00 89.69 236 GLY A C 1
ATOM 1905 O O . GLY A 1 236 ? -13.583 11.500 8.268 1.00 89.69 236 GLY A O 1
ATOM 1906 N N . SER A 1 237 ? -13.757 13.060 6.662 1.00 92.38 237 SER A N 1
ATOM 1907 C CA . SER A 1 237 ? -15.099 12.674 6.225 1.00 92.38 237 SER A CA 1
ATOM 1908 C C . SER A 1 237 ? -15.318 13.006 4.751 1.00 92.38 237 SER A C 1
ATOM 1910 O O . SER A 1 237 ? -14.746 13.968 4.240 1.00 92.38 237 SER A O 1
ATOM 1912 N N . GLN A 1 238 ? -16.170 12.231 4.083 1.00 89.94 238 GLN A N 1
ATOM 1913 C CA . GLN A 1 238 ? -16.599 12.447 2.704 1.00 89.94 238 GLN A CA 1
ATOM 1914 C C . GLN A 1 238 ? -18.127 12.413 2.656 1.00 89.94 238 GLN A C 1
ATOM 1916 O O . GLN A 1 238 ? -18.747 11.448 3.100 1.00 89.94 238 GLN A O 1
ATOM 1921 N N . ALA A 1 239 ? -18.742 13.490 2.155 1.00 87.81 239 ALA A N 1
ATOM 1922 C CA . ALA A 1 239 ? -20.199 13.668 2.139 1.00 87.81 239 ALA A CA 1
ATOM 1923 C C . ALA A 1 239 ? -20.876 13.431 3.514 1.00 87.81 239 ALA A C 1
ATOM 1925 O O . ALA A 1 239 ? -21.971 12.881 3.593 1.00 87.81 239 ALA A O 1
ATOM 1926 N N . GLY A 1 240 ? -20.208 13.823 4.608 1.00 88.12 240 GLY A N 1
ATOM 1927 C CA . GLY A 1 240 ? -20.708 13.661 5.980 1.00 88.12 240 GLY A CA 1
ATOM 1928 C C . GLY A 1 240 ? -20.546 12.257 6.575 1.00 88.12 240 GLY A C 1
ATOM 1929 O O . GLY A 1 240 ? -20.932 12.044 7.722 1.00 88.12 240 GLY A O 1
ATOM 1930 N N . LEU A 1 241 ? -19.958 11.309 5.838 1.00 92.06 241 LEU A N 1
ATOM 1931 C CA . LEU A 1 241 ? -19.625 9.975 6.334 1.00 92.06 241 LEU A CA 1
ATOM 1932 C C . LEU A 1 241 ? -18.132 9.879 6.681 1.00 92.06 241 LEU A C 1
ATOM 1934 O O . LEU A 1 241 ? -17.308 10.439 5.955 1.00 92.06 241 LEU A O 1
ATOM 1938 N N . PRO A 1 242 ? -17.758 9.186 7.769 1.00 94.19 242 PRO A N 1
ATOM 1939 C CA . PRO A 1 242 ? -16.361 9.029 8.157 1.00 94.19 242 PRO A CA 1
ATOM 1940 C C . PRO A 1 242 ? -15.574 8.229 7.112 1.00 94.19 242 PRO A C 1
ATOM 1942 O O . PRO A 1 242 ? -16.065 7.241 6.559 1.00 94.19 242 PRO A O 1
ATOM 1945 N N . VAL A 1 243 ? -14.331 8.645 6.874 1.00 95.88 243 VAL A N 1
ATOM 1946 C CA . VAL A 1 243 ? -13.347 7.878 6.099 1.00 95.88 243 VAL A CA 1
ATOM 1947 C C . VAL A 1 243 ? -12.377 7.254 7.092 1.00 95.88 243 VAL A C 1
ATOM 1949 O O . VAL A 1 243 ? -11.784 7.963 7.899 1.00 95.88 243 VAL A O 1
ATOM 1952 N N . TYR A 1 244 ? -12.235 5.930 7.071 1.00 96.31 244 TYR A N 1
ATOM 1953 C CA . TYR A 1 244 ? -11.366 5.212 8.005 1.00 96.31 244 TYR A CA 1
ATOM 1954 C C . TYR A 1 244 ? -10.012 4.896 7.373 1.00 96.31 244 TYR A C 1
ATOM 1956 O O . TYR A 1 244 ? -9.927 4.579 6.186 1.00 96.31 244 TYR A O 1
ATOM 1964 N N . LYS A 1 245 ? -8.963 4.957 8.193 1.00 96.31 245 LYS A N 1
ATOM 1965 C CA . LYS A 1 245 ? -7.594 4.557 7.866 1.00 96.31 245 LYS A CA 1
ATOM 1966 C C . LYS A 1 245 ? -7.119 3.482 8.829 1.00 96.31 245 LYS A C 1
ATOM 1968 O O . LYS A 1 245 ? -7.395 3.564 10.026 1.00 96.31 245 LYS A O 1
ATOM 1973 N N . VAL A 1 246 ? -6.393 2.490 8.316 1.00 96.25 246 VAL A N 1
ATOM 1974 C CA . VAL A 1 246 ? -5.765 1.474 9.166 1.00 96.25 246 VAL A CA 1
ATOM 1975 C C . VAL A 1 246 ? -4.474 2.054 9.732 1.00 96.25 246 VAL A C 1
ATOM 1977 O O . VAL A 1 246 ? -3.600 2.519 8.994 1.00 96.25 246 VAL A O 1
ATOM 1980 N N . ARG A 1 247 ? -4.339 2.030 11.056 1.00 92.38 247 ARG A N 1
ATOM 1981 C CA . ARG A 1 247 ? -3.156 2.511 11.773 1.00 92.38 247 ARG A CA 1
ATOM 1982 C C . ARG A 1 247 ? -2.644 1.427 12.702 1.00 92.38 247 ARG A C 1
ATOM 1984 O O . ARG A 1 247 ? -3.418 0.636 13.227 1.00 92.38 247 ARG A O 1
ATOM 1991 N N . LYS A 1 248 ? -1.329 1.406 12.918 1.00 88.50 248 LYS A N 1
ATOM 1992 C CA . LYS A 1 248 ? -0.760 0.625 14.011 1.00 88.50 248 LYS A CA 1
ATOM 1993 C C . LYS A 1 248 ? -1.177 1.295 15.317 1.00 88.50 248 LYS A C 1
ATOM 1995 O O . LYS A 1 248 ? -0.957 2.497 15.483 1.00 88.50 248 LYS A O 1
ATOM 2000 N N . ARG A 1 249 ? -1.793 0.535 16.215 1.00 83.94 249 ARG A N 1
ATOM 2001 C CA . ARG A 1 249 ? -2.129 0.973 17.563 1.00 83.94 249 ARG A CA 1
ATOM 2002 C C . ARG A 1 249 ? -0.829 1.367 18.242 1.00 83.94 249 ARG A C 1
ATOM 2004 O O . ARG A 1 249 ? 0.146 0.615 18.219 1.00 83.94 249 ARG A O 1
ATOM 2011 N N . ALA A 1 250 ? -0.797 2.561 18.819 1.00 61.94 250 ALA A N 1
ATOM 2012 C CA . ALA A 1 250 ? 0.321 2.930 19.664 1.00 61.94 250 ALA A CA 1
ATOM 2013 C C . ALA A 1 250 ? 0.342 1.937 20.832 1.00 61.94 250 ALA A C 1
ATOM 2015 O O . ALA A 1 250 ? -0.529 1.972 21.702 1.00 61.94 250 ALA A O 1
ATOM 2016 N N . THR A 1 251 ? 1.311 1.023 20.846 1.00 50.38 251 THR A N 1
ATOM 2017 C CA . THR A 1 251 ? 1.658 0.340 22.085 1.00 50.38 251 THR A CA 1
ATOM 2018 C C . THR A 1 251 ? 2.024 1.434 23.078 1.00 50.38 251 THR A C 1
ATOM 2020 O O . THR A 1 251 ? 2.727 2.382 22.729 1.00 50.38 251 THR A O 1
ATOM 2023 N N . ALA A 1 252 ? 1.584 1.316 24.331 1.00 47.69 252 ALA A N 1
ATOM 2024 C CA . ALA A 1 252 ? 1.986 2.245 25.391 1.00 47.69 252 ALA A CA 1
ATOM 2025 C C . ALA A 1 252 ? 3.528 2.357 25.541 1.00 47.69 252 ALA A C 1
ATOM 2027 O O . ALA A 1 252 ? 4.016 3.278 26.186 1.00 47.69 252 ALA A O 1
ATOM 2028 N N . ALA A 1 253 ? 4.287 1.452 24.903 1.00 47.06 253 ALA A N 1
ATOM 2029 C CA . ALA A 1 253 ? 5.744 1.430 24.811 1.00 47.06 253 ALA A CA 1
ATOM 2030 C C . ALA A 1 253 ? 6.346 2.012 23.508 1.00 47.06 253 ALA A C 1
ATOM 2032 O O . ALA A 1 253 ? 7.562 2.147 23.423 1.00 47.06 253 ALA A O 1
ATOM 2033 N N . CYS A 1 254 ? 5.552 2.412 22.509 1.00 44.91 254 CYS A N 1
ATOM 2034 C CA . CYS A 1 254 ? 5.990 3.365 21.480 1.00 44.91 254 CYS A CA 1
ATOM 2035 C C . CYS A 1 254 ? 5.455 4.741 21.880 1.00 44.91 254 CYS A C 1
ATOM 2037 O O . CYS A 1 254 ? 4.599 5.346 21.232 1.00 44.91 254 CYS A O 1
ATOM 2039 N N . GLY A 1 255 ? 5.897 5.145 23.072 1.00 50.72 255 GLY A N 1
ATOM 2040 C CA . GLY A 1 255 ? 5.509 6.382 23.712 1.00 50.72 255 GLY A CA 1
ATOM 2041 C C . GLY A 1 255 ? 5.878 7.563 22.834 1.00 50.72 255 GLY A C 1
ATOM 2042 O O . GLY A 1 255 ? 6.850 7.535 22.078 1.00 50.72 255 GLY A O 1
ATOM 2043 N N . VAL A 1 256 ? 5.081 8.614 22.961 1.00 56.25 256 VAL A N 1
ATOM 2044 C CA . VAL A 1 256 ? 5.445 9.962 22.542 1.00 56.25 256 VAL A CA 1
ATOM 2045 C C . VAL A 1 256 ? 6.950 10.178 22.786 1.00 56.25 256 VAL A C 1
ATOM 2047 O O . VAL A 1 256 ? 7.397 9.851 23.889 1.00 56.25 256 VAL A O 1
ATOM 2050 N N . PRO A 1 257 ? 7.739 10.650 21.796 1.00 61.00 257 PRO A N 1
ATOM 2051 C CA . PRO A 1 257 ? 9.187 10.753 21.942 1.00 61.00 257 PRO A CA 1
ATOM 2052 C C . PRO A 1 257 ? 9.522 11.459 23.254 1.00 61.00 257 PRO A C 1
ATOM 2054 O O . PRO A 1 257 ? 9.093 12.591 23.475 1.00 61.00 257 PRO A O 1
ATOM 2057 N N . LYS A 1 258 ? 10.244 10.756 24.137 1.00 70.31 258 LYS A N 1
ATOM 2058 C CA . LYS A 1 258 ? 10.604 11.270 25.465 1.00 70.31 258 LYS A CA 1
ATOM 2059 C C . LYS A 1 258 ? 11.517 12.493 25.352 1.00 70.31 258 LYS A C 1
ATOM 2061 O O . LYS A 1 258 ? 11.445 13.388 26.184 1.00 70.31 258 LYS A O 1
ATOM 2066 N N . TYR A 1 259 ? 12.324 12.535 24.289 1.00 80.25 259 TYR A N 1
ATOM 2067 C CA . TYR A 1 259 ? 13.229 13.630 23.969 1.00 80.25 259 TYR A CA 1
ATOM 2068 C C . TYR A 1 259 ? 13.245 13.899 22.459 1.00 80.25 259 TYR A C 1
ATOM 2070 O O . TYR A 1 259 ? 13.279 12.964 21.658 1.00 80.25 259 TYR A O 1
ATOM 2078 N N . ILE A 1 260 ? 13.283 15.171 22.070 1.00 85.56 260 ILE A N 1
ATOM 2079 C CA . ILE A 1 260 ? 13.642 15.633 20.725 1.00 85.56 260 ILE A CA 1
ATOM 2080 C C . ILE A 1 260 ? 14.897 16.486 20.875 1.00 85.56 260 ILE A C 1
ATOM 2082 O O . ILE A 1 260 ? 14.874 17.502 21.567 1.00 85.56 260 ILE A O 1
ATOM 2086 N N . ILE A 1 261 ? 15.988 16.072 20.233 1.00 86.81 261 ILE A N 1
ATOM 2087 C CA . ILE A 1 261 ? 17.248 16.821 20.223 1.00 86.81 261 ILE A CA 1
ATOM 2088 C C . ILE A 1 261 ? 17.361 17.545 18.886 1.00 86.81 261 ILE A C 1
ATOM 2090 O O . ILE A 1 261 ? 17.277 16.914 17.835 1.00 86.81 261 ILE A O 1
ATOM 2094 N N . PHE A 1 262 ? 17.530 18.862 18.918 1.00 88.75 262 PHE A N 1
ATOM 2095 C CA . PHE A 1 262 ? 17.537 19.703 17.721 1.00 88.75 262 PHE A CA 1
ATOM 2096 C C . PHE A 1 262 ? 18.445 20.926 17.895 1.00 88.75 262 PHE A C 1
ATOM 2098 O O . PHE A 1 262 ? 19.078 21.096 18.936 1.00 88.75 262 PHE A O 1
ATOM 2105 N N . ALA A 1 263 ? 18.537 21.763 16.856 1.00 88.38 263 ALA A N 1
ATOM 2106 C CA . ALA A 1 263 ? 19.369 22.969 16.830 1.00 88.38 263 ALA A CA 1
ATOM 2107 C C . ALA A 1 263 ? 20.841 22.714 17.218 1.00 88.38 263 ALA A C 1
ATOM 2109 O O . ALA A 1 263 ? 21.448 23.502 17.948 1.00 88.38 263 ALA A O 1
ATOM 2110 N N . ALA A 1 264 ? 21.387 21.577 16.774 1.00 88.31 264 ALA A N 1
ATOM 2111 C CA . ALA A 1 264 ? 22.742 21.156 17.088 1.00 88.31 264 ALA A CA 1
ATOM 2112 C C . ALA A 1 264 ? 23.752 21.856 16.166 1.00 88.31 264 ALA A C 1
ATOM 2114 O O . ALA A 1 264 ? 23.721 21.643 14.957 1.00 88.31 264 ALA A O 1
ATOM 2115 N N . THR A 1 265 ? 24.657 22.670 16.714 1.00 88.06 265 THR A N 1
ATOM 2116 C CA . THR A 1 265 ? 25.775 23.244 15.934 1.00 88.06 265 THR A CA 1
ATOM 2117 C C . THR A 1 265 ? 26.949 22.272 15.814 1.00 88.06 265 THR A C 1
ATOM 2119 O O . THR A 1 265 ? 27.740 22.354 14.881 1.00 88.06 265 THR A O 1
ATOM 2122 N N . GLU A 1 266 ? 27.049 21.332 16.753 1.00 86.62 266 GLU A N 1
ATOM 2123 C CA . GLU A 1 266 ? 28.028 20.247 16.785 1.00 86.62 266 GLU A CA 1
ATOM 2124 C C . GLU A 1 266 ? 27.322 18.952 17.195 1.00 86.62 266 GLU A C 1
ATOM 2126 O O . GLU A 1 266 ? 26.289 18.985 17.867 1.00 86.62 266 GLU A O 1
ATOM 2131 N N . LYS A 1 267 ? 27.862 17.797 16.793 1.00 85.25 267 LYS A N 1
ATOM 2132 C CA . LYS A 1 267 ? 27.262 16.498 17.118 1.00 85.25 267 LYS A CA 1
ATOM 2133 C C . LYS A 1 267 ? 27.347 16.243 18.637 1.00 85.25 267 LYS A C 1
ATOM 2135 O O . LYS A 1 267 ? 28.466 16.201 19.155 1.00 85.25 267 LYS A O 1
ATOM 2140 N N . PRO A 1 268 ? 26.218 16.051 19.347 1.00 87.56 268 PRO A N 1
ATOM 2141 C CA . PRO A 1 268 ? 26.237 15.731 20.769 1.00 87.56 268 PRO A CA 1
ATOM 2142 C C . PRO A 1 268 ? 26.634 14.271 21.006 1.00 87.56 268 PRO A C 1
ATOM 2144 O O . PRO A 1 268 ? 26.210 13.375 20.269 1.00 87.56 268 PRO A O 1
ATOM 2147 N N . ASP A 1 269 ? 27.400 14.030 22.069 1.00 88.44 269 ASP A N 1
ATOM 2148 C CA . ASP A 1 269 ? 27.686 12.675 22.544 1.00 88.44 269 ASP A CA 1
ATOM 2149 C C . ASP A 1 269 ? 26.613 12.281 23.560 1.00 88.44 269 ASP A C 1
ATOM 2151 O O . ASP A 1 269 ? 26.548 12.832 24.661 1.00 88.44 269 ASP A O 1
ATOM 2155 N N . ILE A 1 270 ? 25.754 11.336 23.180 1.00 89.00 270 ILE A N 1
ATOM 2156 C CA . ILE A 1 270 ? 24.593 10.911 23.966 1.00 89.00 270 ILE A CA 1
ATOM 2157 C C . ILE A 1 270 ? 24.870 9.526 24.547 1.00 89.00 270 ILE A C 1
ATOM 2159 O O . ILE A 1 270 ? 25.255 8.609 23.820 1.00 89.00 270 ILE A O 1
ATOM 2163 N N . VAL A 1 271 ? 24.626 9.358 25.844 1.00 85.94 271 VAL A N 1
ATOM 2164 C CA . VAL A 1 271 ? 24.630 8.055 26.519 1.00 85.94 271 VAL A CA 1
ATOM 2165 C C . VAL A 1 271 ? 23.243 7.753 27.075 1.00 85.94 271 VAL A C 1
ATOM 2167 O O . VAL A 1 271 ? 22.512 8.659 27.475 1.00 85.94 271 VAL A O 1
ATOM 2170 N N . ILE A 1 272 ? 22.879 6.473 27.094 1.00 83.94 272 ILE A N 1
ATOM 2171 C CA . ILE A 1 272 ? 21.674 6.001 27.779 1.00 83.94 272 ILE A CA 1
ATOM 2172 C C . ILE A 1 272 ? 22.066 5.781 29.238 1.00 83.94 272 ILE A C 1
ATOM 2174 O O . ILE A 1 272 ? 22.889 4.917 29.532 1.00 83.94 272 ILE A O 1
ATOM 2178 N N . ASP A 1 273 ? 21.518 6.609 30.121 1.00 78.75 273 ASP A N 1
ATOM 2179 C CA . ASP A 1 273 ? 21.802 6.598 31.559 1.00 78.75 273 ASP A CA 1
ATOM 2180 C C . ASP A 1 273 ? 20.985 5.503 32.265 1.00 78.75 273 ASP A C 1
ATOM 2182 O O . ASP A 1 273 ? 21.482 4.818 33.154 1.00 78.75 273 ASP A O 1
ATOM 2186 N N . ASP A 1 274 ? 19.749 5.285 31.799 1.00 72.62 274 ASP A N 1
ATOM 2187 C CA . ASP A 1 274 ? 18.875 4.194 32.231 1.00 72.62 274 ASP A CA 1
ATOM 2188 C C . ASP A 1 274 ? 18.168 3.574 31.016 1.00 72.62 274 ASP A C 1
ATOM 2190 O O . ASP A 1 274 ? 17.421 4.244 30.295 1.00 72.62 274 ASP A O 1
ATOM 2194 N N . ALA A 1 275 ? 18.420 2.284 30.784 1.00 71.75 275 ALA A N 1
ATOM 2195 C CA . ALA A 1 275 ? 17.863 1.536 29.662 1.00 71.75 275 ALA A CA 1
ATOM 2196 C C . ALA A 1 275 ? 16.409 1.077 29.880 1.00 71.75 275 ALA A C 1
ATOM 2198 O O . ALA A 1 275 ? 15.748 0.708 28.914 1.00 71.75 275 ALA A O 1
ATOM 2199 N N . LEU A 1 276 ? 15.901 1.078 31.112 1.00 68.31 276 LEU A N 1
ATOM 2200 C CA . LEU A 1 276 ? 14.504 0.753 31.404 1.00 68.31 276 LEU A CA 1
ATOM 2201 C C . LEU A 1 276 ? 13.618 1.980 31.194 1.00 68.31 276 LEU A C 1
ATOM 2203 O O . LEU A 1 276 ? 12.611 1.901 30.495 1.00 68.31 276 LEU A O 1
ATOM 2207 N N . ASP A 1 277 ? 14.040 3.127 31.726 1.00 69.75 277 ASP A N 1
ATOM 2208 C CA . ASP A 1 277 ? 13.292 4.381 31.601 1.00 69.75 277 ASP A CA 1
ATOM 2209 C C . ASP A 1 277 ? 13.592 5.144 30.301 1.00 69.75 277 ASP A C 1
ATOM 2211 O O . ASP A 1 277 ? 12.954 6.165 30.029 1.00 69.75 277 ASP A O 1
ATOM 2215 N N . MET A 1 278 ? 14.554 4.687 29.491 1.00 71.50 278 MET A N 1
ATOM 2216 C CA . MET A 1 278 ? 15.053 5.396 28.302 1.00 71.50 278 MET A CA 1
ATOM 2217 C C . MET A 1 278 ? 15.494 6.836 28.631 1.00 71.50 278 MET A C 1
ATOM 2219 O O . MET A 1 278 ? 15.235 7.770 27.870 1.00 71.50 278 MET A O 1
ATOM 2223 N N . ASN A 1 279 ? 16.137 7.032 29.788 1.00 80.00 279 ASN A N 1
ATOM 2224 C CA . ASN A 1 279 ? 16.738 8.314 30.157 1.00 80.00 279 ASN A CA 1
ATOM 2225 C C . ASN A 1 279 ? 18.065 8.481 29.420 1.00 80.00 279 ASN A C 1
ATOM 2227 O O . ASN A 1 279 ? 18.920 7.593 29.448 1.00 80.00 279 ASN A O 1
ATOM 2231 N N . ILE A 1 280 ? 18.245 9.635 28.785 1.00 83.12 280 ILE A N 1
ATOM 2232 C CA . ILE A 1 280 ? 19.485 9.982 28.095 1.00 83.12 280 ILE A CA 1
ATOM 2233 C C . ILE A 1 280 ? 20.239 11.060 28.867 1.00 83.12 280 ILE A C 1
ATOM 2235 O O . ILE A 1 280 ? 19.637 11.902 29.532 1.00 83.12 280 ILE A O 1
ATOM 2239 N N . ARG A 1 281 ? 21.562 11.058 28.732 1.00 83.81 281 ARG A N 1
ATOM 2240 C CA . ARG A 1 281 ? 22.441 12.127 29.202 1.00 83.81 281 ARG A CA 1
ATOM 2241 C C . ARG A 1 281 ? 23.354 12.551 28.060 1.00 83.81 281 ARG A C 1
ATOM 2243 O O . ARG A 1 281 ? 23.904 11.699 27.362 1.00 83.81 281 ARG A O 1
ATOM 2250 N N . ILE A 1 282 ? 23.529 13.854 27.870 1.00 85.81 282 ILE A N 1
ATOM 2251 C CA . ILE A 1 282 ? 24.489 14.384 26.899 1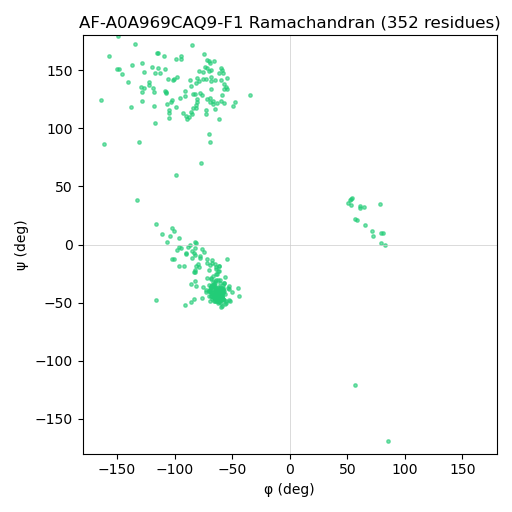.00 85.81 282 ILE A CA 1
ATOM 2252 C C . ILE A 1 282 ? 25.805 14.618 27.635 1.00 85.81 282 ILE A C 1
ATOM 2254 O O . ILE A 1 282 ? 25.879 15.432 28.547 1.00 85.81 282 ILE A O 1
ATOM 2258 N N . VAL A 1 283 ? 26.839 13.856 27.284 1.00 88.38 283 VAL A N 1
ATOM 2259 C CA . VAL A 1 283 ? 28.140 13.902 27.972 1.00 88.38 283 VAL A CA 1
ATOM 2260 C C . VAL A 1 283 ? 29.110 14.892 27.334 1.00 88.38 283 VAL A C 1
ATOM 2262 O O . VAL A 1 283 ? 30.073 15.297 27.983 1.00 88.38 283 VAL A O 1
ATOM 2265 N N . ARG A 1 284 ? 28.868 15.295 26.077 1.00 86.19 284 ARG A N 1
ATOM 2266 C CA . ARG A 1 284 ? 29.609 16.359 25.379 1.00 86.19 284 ARG A CA 1
ATOM 2267 C C . ARG A 1 284 ? 28.704 17.148 24.440 1.00 86.19 284 ARG A C 1
ATOM 2269 O O . ARG A 1 284 ? 27.812 16.574 23.820 1.00 86.19 284 ARG A O 1
ATOM 2276 N N . HIS A 1 285 ? 28.997 18.442 24.310 1.00 88.12 285 HIS A N 1
ATOM 2277 C CA . HIS A 1 285 ? 28.274 19.398 23.461 1.00 88.12 285 HIS A CA 1
ATOM 2278 C C . HIS A 1 285 ? 26.791 19.577 23.839 1.00 88.12 285 HIS A C 1
ATOM 2280 O O . HIS A 1 285 ? 25.952 19.866 22.986 1.00 88.12 285 HIS A O 1
ATOM 2286 N N . GLU A 1 286 ? 26.458 19.432 25.125 1.00 86.19 286 GLU A N 1
ATOM 2287 C CA . GLU A 1 286 ? 25.106 19.693 25.640 1.00 86.19 286 GLU A CA 1
ATOM 2288 C C . GLU A 1 286 ? 24.677 21.145 25.371 1.00 86.19 286 GLU A C 1
ATOM 2290 O O . GLU A 1 286 ? 23.582 21.387 24.873 1.00 86.19 286 GLU A O 1
ATOM 2295 N N . ASP A 1 287 ? 25.584 22.107 25.557 1.00 85.75 287 ASP A N 1
ATOM 2296 C CA . ASP A 1 287 ? 25.376 23.532 25.269 1.00 85.75 287 ASP A CA 1
ATOM 2297 C C . ASP A 1 287 ? 25.236 23.847 23.767 1.00 85.75 287 ASP A C 1
ATOM 2299 O O . ASP A 1 287 ? 24.830 24.952 23.387 1.00 85.75 287 ASP A O 1
ATOM 2303 N N . LYS A 1 288 ? 25.573 22.892 22.892 1.00 88.06 288 LYS A N 1
ATOM 2304 C CA . LYS A 1 288 ? 25.525 23.040 21.430 1.00 88.06 288 LYS A CA 1
ATOM 2305 C C . LYS A 1 288 ? 24.254 22.501 20.800 1.00 88.06 288 LYS A C 1
ATOM 2307 O O . LYS A 1 288 ? 24.102 22.657 19.596 1.00 88.06 288 LYS A O 1
ATOM 2312 N N . CYS A 1 289 ? 23.341 21.917 21.571 1.00 89.81 289 CYS A N 1
ATOM 2313 C CA . CYS A 1 289 ? 22.055 21.420 21.085 1.00 89.81 289 CYS A CA 1
ATOM 2314 C C . CYS A 1 289 ? 20.915 21.837 22.023 1.00 89.81 289 CYS A C 1
ATOM 2316 O O . CYS A 1 289 ? 21.144 22.455 23.058 1.00 89.81 289 CYS A O 1
ATOM 2318 N N . LEU A 1 290 ? 19.677 21.574 21.617 1.00 90.69 290 LEU A N 1
ATOM 2319 C CA . LEU A 1 290 ? 18.465 21.817 22.392 1.00 90.69 290 LEU A CA 1
ATOM 2320 C C . LEU A 1 290 ? 17.742 20.497 22.631 1.00 90.69 290 LEU A C 1
ATOM 2322 O O . LEU A 1 290 ? 17.578 19.719 21.694 1.00 90.69 290 LEU A O 1
ATOM 2326 N N . VAL A 1 291 ? 17.289 20.264 23.865 1.00 88.62 291 VAL A N 1
ATOM 2327 C CA . VAL A 1 291 ? 16.604 19.028 24.272 1.00 88.62 291 VAL A CA 1
ATOM 23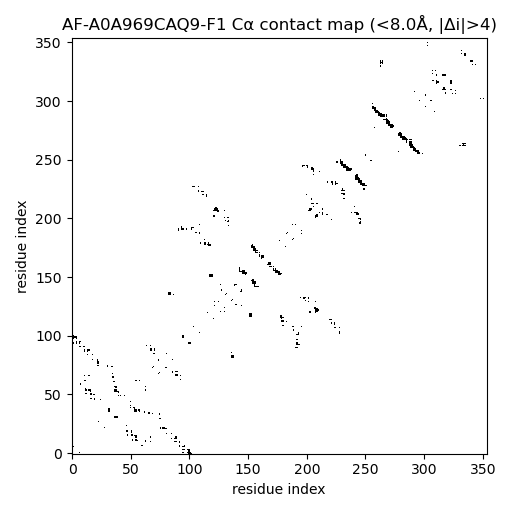28 C C . VAL A 1 291 ? 15.176 19.350 24.699 1.00 88.62 291 VAL A C 1
ATOM 2330 O O . VAL A 1 291 ? 14.936 19.877 25.783 1.00 88.62 291 VAL A O 1
ATOM 2333 N N . TYR A 1 292 ? 14.213 19.034 23.840 1.00 86.44 292 TYR A N 1
ATOM 2334 C CA . TYR A 1 292 ? 12.793 19.112 24.163 1.00 86.44 292 TYR A CA 1
ATOM 2335 C C . TYR A 1 292 ? 12.352 17.798 24.808 1.00 86.44 292 TYR A C 1
ATOM 2337 O O . TYR A 1 292 ? 12.278 16.771 24.145 1.00 86.44 292 TYR A O 1
ATOM 2345 N N . ASP A 1 293 ? 12.066 17.837 26.102 1.00 82.00 293 ASP A N 1
ATOM 2346 C CA . ASP A 1 293 ? 11.777 16.696 26.981 1.00 82.00 293 ASP A CA 1
ATOM 2347 C C . ASP A 1 293 ? 10.278 16.516 27.275 1.00 82.00 293 ASP A C 1
ATOM 2349 O O . ASP A 1 293 ? 9.880 15.824 28.214 1.00 82.00 293 ASP A O 1
ATOM 2353 N N . ARG A 1 294 ? 9.420 17.190 26.502 1.00 76.75 294 ARG A N 1
ATOM 2354 C CA . ARG A 1 294 ? 7.971 17.161 26.701 1.00 76.75 294 ARG A CA 1
ATOM 2355 C C . ARG A 1 294 ? 7.303 16.309 25.630 1.00 76.75 294 ARG A C 1
ATOM 2357 O O . ARG A 1 294 ? 7.673 16.391 24.464 1.00 76.75 294 ARG A O 1
ATOM 2364 N N . PRO A 1 295 ? 6.265 15.540 25.972 1.00 67.06 295 PRO A N 1
ATOM 2365 C CA . PRO A 1 295 ? 5.489 14.842 24.964 1.00 67.06 295 PRO A CA 1
ATOM 2366 C C . PRO A 1 295 ? 4.678 15.846 24.119 1.00 67.06 295 PRO A C 1
ATOM 2368 O O . PRO A 1 295 ? 3.868 16.581 24.695 1.00 67.06 295 PRO A O 1
ATOM 2371 N N . PRO A 1 296 ? 4.823 15.911 22.775 1.00 64.94 296 PRO A N 1
ATOM 2372 C CA . PRO A 1 296 ? 3.920 16.697 21.939 1.00 64.94 296 PRO A CA 1
ATOM 2373 C C . PRO A 1 296 ? 2.458 16.250 22.132 1.00 64.94 296 PRO A C 1
ATOM 2375 O O . PRO A 1 296 ? 2.131 15.085 21.883 1.00 64.94 296 PRO A O 1
ATOM 2378 N N . PRO A 1 297 ? 1.541 17.153 22.536 1.00 56.72 297 PRO A N 1
ATOM 2379 C CA . PRO A 1 297 ? 0.127 16.821 22.681 1.00 56.72 297 PRO A CA 1
ATOM 2380 C C . PRO A 1 297 ? -0.440 16.348 21.338 1.00 56.72 297 PRO A C 1
ATOM 2382 O O . PRO A 1 297 ? -0.336 17.073 20.345 1.00 56.72 297 PRO A O 1
ATOM 2385 N N . ALA A 1 298 ? -1.018 15.143 21.314 1.00 57.56 298 ALA A N 1
ATOM 2386 C CA . ALA A 1 298 ? -1.554 14.480 20.119 1.00 57.56 298 ALA A CA 1
ATOM 2387 C C . ALA A 1 298 ? -0.539 14.248 18.974 1.00 57.56 298 ALA A C 1
ATOM 2389 O O . ALA A 1 298 ? -0.946 14.082 17.829 1.00 57.56 298 ALA A O 1
ATOM 2390 N N . GLY A 1 299 ? 0.768 14.237 19.268 1.00 60.16 299 GLY A N 1
ATOM 2391 C CA . GLY A 1 299 ? 1.822 13.974 18.278 1.00 60.16 299 GLY A CA 1
ATOM 2392 C C . GLY A 1 299 ? 2.243 15.180 17.429 1.00 60.16 299 GLY A C 1
ATOM 2393 O O . GLY A 1 299 ? 3.164 15.052 16.631 1.00 60.16 299 GLY A O 1
ATOM 2394 N N . ASN A 1 300 ? 1.640 16.360 17.634 1.00 63.56 300 ASN A N 1
ATOM 2395 C CA . ASN A 1 300 ? 1.933 17.563 16.848 1.00 63.56 300 ASN A CA 1
ATOM 2396 C C . ASN A 1 300 ? 2.744 18.598 17.648 1.00 63.56 300 ASN A C 1
ATOM 2398 O O . ASN A 1 300 ? 2.272 19.132 18.665 1.00 63.56 300 ASN A O 1
ATOM 2402 N N . LEU A 1 301 ? 3.932 18.942 17.141 1.00 73.94 301 LEU A N 1
ATOM 2403 C CA . LEU A 1 301 ? 4.806 19.997 17.659 1.00 73.94 301 LEU A CA 1
ATOM 2404 C C . LEU A 1 301 ? 4.744 21.223 16.734 1.00 73.94 301 LEU A C 1
ATOM 2406 O O . LEU A 1 301 ? 5.218 21.173 15.605 1.00 73.94 301 LEU A O 1
ATOM 2410 N N . THR A 1 302 ? 4.122 22.310 17.195 1.00 81.25 302 THR A N 1
ATOM 2411 C CA . THR A 1 302 ? 3.964 23.554 16.421 1.00 81.25 302 THR A CA 1
ATOM 2412 C C . THR A 1 302 ? 5.018 24.591 16.809 1.00 81.25 302 THR A C 1
ATOM 2414 O O . THR A 1 302 ? 5.565 24.537 17.913 1.00 81.25 302 THR A O 1
ATOM 2417 N N . TRP A 1 303 ? 5.264 25.573 15.932 1.00 80.62 303 TRP A N 1
ATOM 2418 C CA . TRP A 1 303 ? 6.180 26.693 16.195 1.00 80.62 303 TRP A CA 1
ATOM 2419 C C . TRP A 1 303 ? 5.850 27.420 17.504 1.00 80.62 303 TRP A C 1
ATOM 2421 O O . TRP A 1 303 ? 6.713 27.585 18.363 1.00 80.62 303 TRP A O 1
ATOM 2431 N N . THR A 1 304 ? 4.574 27.752 17.719 1.00 80.25 304 THR A N 1
ATOM 2432 C CA . THR A 1 304 ? 4.096 28.399 18.949 1.00 80.25 304 THR A CA 1
ATOM 2433 C C . THR A 1 304 ? 4.445 27.591 20.200 1.00 80.25 304 THR A C 1
ATOM 2435 O O . THR A 1 304 ? 4.933 28.153 21.177 1.00 80.25 304 THR A O 1
ATOM 2438 N N . LYS A 1 305 ? 4.291 26.257 20.163 1.00 81.62 305 LYS A N 1
ATOM 2439 C CA . LYS A 1 305 ? 4.639 25.374 21.293 1.00 81.62 305 LYS A CA 1
ATOM 2440 C C . LYS A 1 305 ? 6.144 25.327 21.559 1.00 81.62 305 LYS A C 1
ATOM 2442 O O . LYS A 1 305 ? 6.553 25.210 22.714 1.00 81.62 305 LYS A O 1
ATOM 2447 N N . LEU A 1 306 ? 6.963 25.389 20.509 1.00 85.69 306 LEU A N 1
ATOM 2448 C CA . LEU A 1 306 ? 8.419 25.458 20.638 1.00 85.69 306 LEU A CA 1
ATOM 2449 C C . LEU A 1 306 ? 8.855 26.782 21.269 1.00 85.69 306 LEU A C 1
ATOM 2451 O O . LEU A 1 306 ? 9.657 26.764 22.197 1.00 85.69 306 LEU A O 1
ATOM 2455 N N . VAL A 1 307 ? 8.267 27.903 20.846 1.00 84.69 307 VAL A N 1
ATOM 2456 C CA . VAL A 1 307 ? 8.513 29.220 21.451 1.00 84.69 307 VAL A CA 1
ATOM 2457 C C . VAL A 1 307 ? 8.082 29.234 22.920 1.00 84.69 307 VAL A C 1
ATOM 2459 O O . VAL A 1 307 ? 8.860 29.630 23.779 1.00 84.69 307 VAL A O 1
ATOM 2462 N N . GLU A 1 308 ? 6.890 28.731 23.254 1.00 84.38 308 GLU A N 1
ATOM 2463 C CA . GLU A 1 308 ? 6.435 28.627 24.650 1.00 84.38 308 GLU A CA 1
ATOM 2464 C C . GLU A 1 308 ? 7.363 27.769 25.522 1.00 84.38 308 GLU A C 1
ATOM 2466 O O . GLU A 1 308 ? 7.578 28.066 26.702 1.00 84.38 308 GLU A O 1
ATOM 2471 N N . TRP A 1 309 ? 7.894 26.677 24.968 1.00 88.19 309 TRP A N 1
ATOM 2472 C CA . TRP A 1 309 ? 8.889 25.854 25.646 1.00 88.19 309 TRP A CA 1
ATOM 2473 C C . TRP A 1 309 ? 10.208 26.608 25.834 1.00 88.19 309 TRP A C 1
ATOM 2475 O O . TRP A 1 309 ? 10.736 26.603 26.945 1.00 88.19 309 TRP A O 1
ATOM 2485 N N . TRP A 1 310 ? 10.688 27.301 24.801 1.00 87.81 310 TRP A N 1
ATOM 2486 C CA . TRP A 1 310 ? 11.916 28.093 24.840 1.00 87.81 310 TRP A CA 1
ATOM 2487 C C . TRP A 1 310 ? 11.845 29.195 25.896 1.00 87.81 310 TRP A C 1
ATOM 2489 O O . TRP A 1 310 ? 12.729 29.292 26.739 1.00 87.81 310 TRP A O 1
ATOM 2499 N N . CYS A 1 311 ? 10.746 29.947 25.935 1.00 86.62 311 CYS A N 1
ATOM 2500 C CA . CYS A 1 311 ? 10.490 30.981 26.938 1.00 86.62 311 CYS A CA 1
ATOM 2501 C C . CYS A 1 311 ? 10.541 30.432 28.371 1.00 86.62 311 CYS A C 1
ATOM 2503 O O . CYS A 1 311 ? 11.107 31.057 29.266 1.00 86.62 311 CYS A O 1
ATOM 2505 N N . LYS A 1 312 ? 9.993 29.228 28.592 1.00 85.56 312 LYS A N 1
ATOM 2506 C CA . LYS A 1 312 ? 10.071 28.547 29.893 1.00 85.56 312 LYS A CA 1
ATOM 2507 C C . LYS A 1 312 ? 11.496 28.107 30.235 1.00 85.56 312 LYS A C 1
ATOM 2509 O O . LYS A 1 312 ? 11.857 28.173 31.403 1.00 85.56 312 LYS A O 1
ATOM 2514 N N . GLN A 1 313 ? 12.283 27.668 29.252 1.00 84.31 313 GLN A N 1
ATOM 2515 C CA . GLN A 1 313 ? 13.685 27.281 29.450 1.00 84.31 313 GLN A CA 1
ATOM 2516 C C . GLN A 1 313 ? 14.589 28.485 29.744 1.00 84.31 313 GLN A C 1
ATOM 2518 O O . GLN A 1 313 ? 15.452 28.409 30.612 1.00 84.31 313 GLN A O 1
ATOM 2523 N N . THR A 1 314 ? 14.375 29.614 29.067 1.00 83.62 314 THR A N 1
ATOM 2524 C CA . THR A 1 314 ? 15.182 30.834 29.241 1.00 83.62 314 THR A CA 1
ATOM 2525 C C . THR A 1 314 ? 14.662 31.764 30.341 1.00 83.62 314 THR A C 1
ATOM 2527 O O . THR A 1 314 ? 15.285 32.787 30.616 1.00 83.62 314 THR A O 1
ATOM 2530 N N . ASN A 1 315 ? 13.544 31.411 30.991 1.00 82.12 315 ASN A N 1
ATOM 2531 C CA . ASN A 1 315 ? 12.837 32.229 31.981 1.00 82.12 315 ASN A CA 1
ATOM 2532 C C . ASN A 1 315 ? 12.487 33.640 31.461 1.00 82.12 315 ASN A C 1
ATOM 2534 O O . ASN A 1 315 ? 12.596 34.634 32.181 1.00 82.12 315 ASN A O 1
ATOM 2538 N N . LYS A 1 316 ? 12.078 33.720 30.189 1.00 81.12 316 LYS A N 1
ATOM 2539 C CA . LYS A 1 316 ? 11.673 34.954 29.504 1.00 81.12 316 LYS A CA 1
ATOM 2540 C C . LYS A 1 316 ? 10.183 34.920 29.130 1.00 81.12 316 LYS A C 1
ATOM 2542 O O . LYS A 1 316 ? 9.622 33.839 28.944 1.00 81.12 316 LYS A O 1
ATOM 2547 N N . PRO A 1 317 ? 9.499 36.073 29.031 1.00 75.69 317 PRO A N 1
ATOM 2548 C CA . PRO A 1 317 ? 8.080 36.112 28.684 1.00 75.69 317 PRO A CA 1
ATOM 2549 C C . PRO A 1 317 ? 7.809 35.683 27.229 1.00 75.69 317 PRO A C 1
ATOM 2551 O O . PRO A 1 317 ? 8.554 36.004 26.312 1.00 75.69 317 PRO A O 1
ATOM 2554 N N . SER A 1 318 ? 6.689 34.987 27.000 1.00 63.72 318 SER A N 1
ATOM 2555 C CA . SER A 1 318 ? 6.302 34.418 25.692 1.00 63.72 318 SER A CA 1
ATOM 2556 C C . SER A 1 318 ? 5.860 35.431 24.630 1.00 63.72 318 SER A C 1
ATOM 2558 O O . SER A 1 318 ? 5.823 35.107 23.437 1.00 63.72 318 SER A O 1
ATOM 2560 N N . ASN A 1 319 ? 5.547 36.657 25.054 1.00 65.62 319 ASN A N 1
ATOM 2561 C CA . ASN A 1 319 ? 5.167 37.779 24.192 1.00 65.62 319 ASN A CA 1
ATOM 2562 C C . ASN A 1 319 ? 6.336 38.709 23.850 1.00 65.62 319 ASN A C 1
ATOM 2564 O O . ASN A 1 319 ? 6.115 39.746 23.236 1.00 65.62 319 ASN A O 1
ATOM 2568 N N . ASP A 1 320 ? 7.557 38.356 24.245 1.00 73.38 320 ASP A N 1
ATOM 2569 C CA . ASP A 1 320 ? 8.741 39.139 23.926 1.00 73.38 320 ASP A CA 1
ATOM 2570 C C . ASP A 1 320 ? 9.276 38.785 22.529 1.00 73.38 320 ASP A C 1
ATOM 2572 O O . ASP A 1 320 ? 9.662 37.643 22.253 1.00 73.38 320 ASP A O 1
ATOM 2576 N N . GLU A 1 321 ? 9.268 39.773 21.633 1.00 75.81 321 GLU A N 1
ATOM 2577 C CA . GLU A 1 321 ? 9.809 39.649 20.277 1.00 75.81 321 GLU A CA 1
ATOM 2578 C C . GLU A 1 321 ? 11.305 39.321 20.291 1.00 75.81 321 GLU A C 1
ATOM 2580 O O . GLU A 1 321 ? 11.773 38.561 19.441 1.00 75.81 321 GLU A O 1
ATOM 2585 N N . GLU A 1 322 ? 12.047 39.820 21.283 1.00 78.88 322 GLU A N 1
ATOM 2586 C CA . GLU A 1 322 ? 13.474 39.545 21.425 1.00 78.88 322 GLU A CA 1
ATOM 2587 C C . GLU A 1 322 ? 13.727 38.062 21.718 1.00 78.88 322 GLU A C 1
ATOM 2589 O O . GLU A 1 322 ? 14.544 37.432 21.048 1.00 78.88 322 GLU A O 1
ATOM 2594 N N . THR A 1 323 ? 12.950 37.455 22.617 1.00 79.69 323 THR A N 1
ATOM 2595 C CA . THR A 1 323 ? 13.032 36.017 22.916 1.00 79.69 323 THR A CA 1
ATOM 2596 C C . THR A 1 323 ? 12.727 35.134 21.698 1.00 79.69 323 THR A C 1
ATOM 2598 O O . THR A 1 323 ? 13.363 34.093 21.503 1.00 79.69 323 THR A O 1
ATOM 2601 N N . ARG A 1 324 ? 11.771 35.535 20.848 1.00 81.00 324 ARG A N 1
ATOM 2602 C CA . ARG A 1 324 ? 11.464 34.820 19.593 1.00 81.00 324 ARG A CA 1
ATOM 2603 C C . ARG A 1 324 ? 12.597 34.942 18.583 1.00 81.00 324 ARG A C 1
ATOM 2605 O O . ARG A 1 324 ? 12.940 33.951 17.939 1.00 81.00 324 ARG A O 1
ATOM 2612 N N . ARG A 1 325 ? 13.185 36.136 18.469 1.00 82.31 325 ARG A N 1
ATOM 2613 C CA . ARG A 1 325 ? 14.346 36.388 17.611 1.00 82.31 325 ARG A CA 1
ATOM 2614 C C . ARG A 1 325 ? 15.539 35.541 18.045 1.00 82.31 325 ARG A C 1
ATOM 2616 O O . ARG A 1 325 ? 16.099 34.847 17.208 1.00 82.31 325 ARG A O 1
ATOM 2623 N N . GLU A 1 326 ? 15.861 35.511 19.338 1.00 85.75 326 GL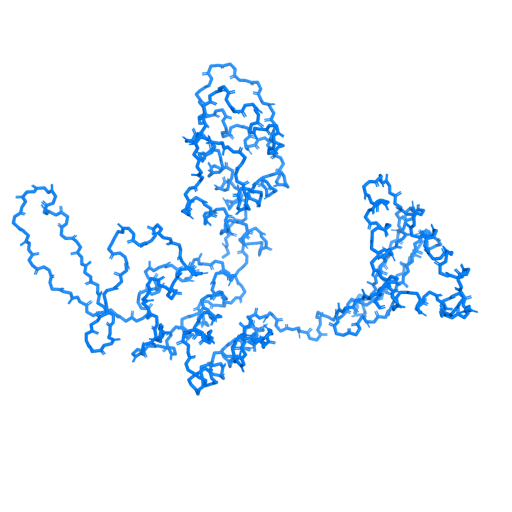U A N 1
ATOM 2624 C CA . GLU A 1 326 ? 16.948 34.684 19.885 1.00 85.75 326 GLU A CA 1
ATOM 2625 C C . GLU A 1 326 ? 16.759 33.190 19.580 1.00 85.75 326 GLU A C 1
ATOM 2627 O O . GLU A 1 326 ? 17.709 32.496 19.213 1.00 85.75 326 GLU A O 1
ATOM 2632 N N . PHE A 1 327 ? 15.527 32.680 19.693 1.00 87.50 327 PHE A N 1
ATOM 2633 C CA . PHE A 1 327 ? 15.229 31.294 19.331 1.00 87.50 327 PHE A CA 1
ATOM 2634 C C . PHE A 1 327 ? 15.421 31.036 17.831 1.00 87.50 327 PHE A C 1
ATOM 2636 O O . PHE A 1 327 ? 16.014 30.029 17.439 1.00 87.50 327 PHE A O 1
ATOM 2643 N N . GLY A 1 328 ? 14.953 31.963 16.990 1.00 86.25 328 GLY A N 1
ATOM 2644 C CA . GLY A 1 328 ? 15.148 31.915 15.543 1.00 86.25 328 GLY A CA 1
ATOM 2645 C C . GLY A 1 328 ? 16.627 31.930 15.152 1.00 86.25 328 GLY A C 1
ATOM 2646 O O . GLY A 1 328 ? 17.056 31.099 14.355 1.00 86.25 328 GLY A O 1
ATOM 2647 N N . GLU A 1 329 ? 17.425 32.806 15.763 1.00 85.81 329 GLU A N 1
ATOM 2648 C CA . GLU A 1 329 ? 18.877 32.882 15.564 1.00 85.81 329 GLU A CA 1
ATOM 2649 C C . GLU A 1 329 ? 19.570 31.579 15.978 1.00 85.81 329 GLU A C 1
ATOM 2651 O O . GLU A 1 329 ? 20.408 31.056 15.241 1.00 85.81 329 GLU A O 1
ATOM 2656 N N . ARG A 1 330 ? 19.173 30.996 17.118 1.00 86.69 330 ARG A N 1
ATOM 2657 C CA . ARG A 1 330 ? 19.701 29.705 17.577 1.00 86.69 330 ARG A CA 1
ATOM 2658 C C . ARG A 1 330 ? 19.411 28.578 16.585 1.00 86.69 330 ARG A C 1
ATOM 2660 O O . ARG A 1 330 ? 20.284 27.747 16.345 1.00 86.69 330 ARG A O 1
ATOM 2667 N N . LEU A 1 331 ? 18.214 28.546 16.000 1.00 88.88 331 LEU A N 1
ATOM 2668 C CA . LEU A 1 331 ? 17.861 27.569 14.969 1.00 88.88 331 LEU A CA 1
ATOM 2669 C C . LEU A 1 331 ? 18.658 27.793 13.687 1.00 88.88 331 LEU A C 1
ATOM 2671 O O . LEU A 1 331 ? 19.241 26.844 13.167 1.00 88.88 331 LEU A O 1
ATOM 2675 N N . GLN A 1 332 ? 18.748 29.035 13.213 1.00 85.94 332 GLN A N 1
ATOM 2676 C CA . GLN A 1 332 ? 19.514 29.377 12.013 1.00 85.94 332 GLN A CA 1
ATOM 2677 C C . GLN A 1 332 ? 20.996 29.014 12.140 1.00 85.94 332 GLN A C 1
ATOM 2679 O O . GLN A 1 332 ? 21.585 28.524 11.178 1.00 85.94 332 GLN A O 1
ATOM 2684 N N . ALA A 1 333 ? 21.587 29.196 13.324 1.00 86.25 333 ALA A N 1
ATOM 2685 C CA . ALA A 1 333 ? 22.980 28.845 13.590 1.00 86.25 333 ALA A CA 1
ATOM 2686 C C . ALA A 1 333 ? 23.274 27.341 13.438 1.00 86.25 333 ALA A C 1
ATOM 2688 O O . ALA A 1 333 ? 24.422 26.969 13.209 1.00 86.25 333 ALA A O 1
ATOM 2689 N N . SER A 1 334 ? 22.256 26.480 13.545 1.00 85.94 334 SER A N 1
ATOM 2690 C CA . SER A 1 334 ? 22.400 25.031 13.355 1.00 85.94 334 SER A CA 1
ATOM 2691 C C . SER A 1 334 ? 22.315 24.572 11.894 1.00 85.94 334 SER A C 1
ATOM 2693 O O . SER A 1 334 ? 22.645 23.426 11.601 1.00 85.94 334 SER A O 1
ATOM 2695 N N . LEU A 1 335 ? 21.887 25.446 10.976 1.00 87.44 335 LEU A N 1
ATOM 2696 C CA . LEU A 1 335 ? 21.644 25.087 9.578 1.00 87.44 335 LEU A CA 1
ATOM 2697 C C . LEU A 1 335 ? 22.935 25.132 8.758 1.00 87.44 335 LEU A C 1
ATOM 2699 O O . LEU A 1 335 ? 23.654 26.139 8.748 1.00 87.44 335 LEU A O 1
ATOM 2703 N N . GLN A 1 336 ? 23.198 24.055 8.022 1.00 81.56 336 GLN A N 1
ATOM 2704 C CA . GLN A 1 336 ? 24.455 23.844 7.298 1.00 81.56 336 GLN A CA 1
ATOM 2705 C C . GLN A 1 336 ? 24.345 24.159 5.802 1.00 81.56 336 GLN A C 1
ATOM 2707 O O . GLN A 1 336 ? 25.370 24.292 5.132 1.00 81.56 336 GLN A O 1
ATOM 2712 N N . SER A 1 337 ? 23.127 24.325 5.276 1.00 80.88 337 SER A N 1
ATOM 2713 C CA . SER A 1 337 ? 22.883 24.614 3.859 1.00 80.88 337 SER A CA 1
ATOM 2714 C C . SER A 1 337 ? 21.983 25.833 3.628 1.00 80.88 337 SER A C 1
ATOM 2716 O O . SER A 1 337 ? 21.186 26.232 4.478 1.00 80.88 337 SER A O 1
ATOM 2718 N N . GLU A 1 338 ? 22.102 26.447 2.448 1.00 75.19 338 GLU A N 1
ATOM 2719 C CA . GLU A 1 338 ? 21.236 27.559 2.029 1.00 75.19 338 GLU A CA 1
ATOM 2720 C C . GLU A 1 338 ? 19.773 27.113 1.870 1.00 75.19 338 GLU A C 1
ATOM 2722 O O . GLU A 1 338 ? 18.859 27.829 2.275 1.00 75.19 338 GLU A O 1
ATOM 2727 N N . ALA A 1 339 ? 19.548 25.889 1.381 1.00 71.62 339 ALA A N 1
ATOM 2728 C CA . ALA A 1 339 ? 18.215 25.304 1.246 1.00 71.62 339 ALA A CA 1
ATOM 2729 C C . ALA A 1 339 ? 17.497 25.169 2.600 1.00 71.62 339 ALA A C 1
ATOM 2731 O O . ALA A 1 339 ? 16.323 25.519 2.716 1.00 71.62 339 ALA A O 1
ATOM 2732 N N . GLU A 1 340 ? 18.207 24.730 3.643 1.00 76.38 340 GLU A N 1
ATOM 2733 C CA . GLU A 1 340 ? 17.671 24.670 5.007 1.00 76.38 340 GLU A CA 1
ATOM 2734 C C . GLU A 1 340 ? 17.268 26.052 5.535 1.00 76.38 340 GLU A C 1
ATOM 2736 O O . GLU A 1 340 ? 16.231 26.192 6.185 1.00 76.38 340 GLU A O 1
ATOM 2741 N N . ARG A 1 341 ? 18.065 27.089 5.243 1.00 78.19 341 ARG A N 1
ATOM 2742 C CA . ARG A 1 341 ? 17.785 28.468 5.679 1.00 78.19 341 ARG A CA 1
ATOM 2743 C C . ARG A 1 341 ? 16.530 29.021 5.016 1.00 78.19 341 ARG A C 1
ATOM 2745 O O . ARG A 1 341 ? 15.687 29.590 5.704 1.00 78.19 341 ARG A O 1
ATOM 2752 N N . VAL A 1 342 ? 16.382 28.809 3.707 1.00 74.94 342 VAL A N 1
ATOM 2753 C CA . VAL A 1 342 ? 15.177 29.198 2.956 1.00 74.94 342 VAL A CA 1
ATOM 2754 C C . VAL A 1 342 ? 13.947 28.457 3.485 1.00 74.94 342 VAL A C 1
ATOM 2756 O O . VAL A 1 342 ? 12.900 29.067 3.691 1.00 74.94 342 VAL A O 1
ATOM 2759 N N . PHE A 1 343 ? 14.079 27.161 3.773 1.00 72.75 343 PHE A N 1
ATOM 2760 C CA . PHE A 1 343 ? 12.996 26.358 4.335 1.00 72.75 343 PHE A CA 1
ATOM 2761 C C . PHE A 1 343 ? 12.534 26.866 5.711 1.00 72.75 343 PHE A C 1
ATOM 2763 O O . PHE A 1 343 ? 11.332 27.001 5.946 1.00 72.75 343 PHE A O 1
ATOM 2770 N N . LEU A 1 344 ? 13.468 27.206 6.606 1.00 75.19 344 LEU A N 1
ATOM 2771 C CA . LEU A 1 344 ? 13.133 27.746 7.926 1.00 75.19 344 LEU A CA 1
ATOM 2772 C C . LEU A 1 344 ? 12.448 29.122 7.834 1.00 75.19 344 LEU A C 1
ATOM 2774 O O . LEU A 1 344 ? 11.488 29.369 8.565 1.00 75.19 344 LEU A O 1
ATOM 2778 N N . LEU A 1 345 ? 12.904 29.994 6.925 1.00 71.94 345 LEU A N 1
ATOM 2779 C CA . LEU A 1 345 ? 12.295 31.309 6.695 1.00 71.94 345 LEU A CA 1
ATOM 2780 C C . LEU A 1 345 ? 10.835 31.179 6.252 1.00 71.94 345 LEU A C 1
ATOM 2782 O O . LEU A 1 345 ? 9.961 31.779 6.878 1.00 71.94 345 LEU A O 1
ATOM 2786 N N . LEU A 1 346 ? 10.558 30.313 5.271 1.00 65.25 346 LEU A N 1
ATOM 2787 C CA . LEU A 1 346 ? 9.195 30.045 4.804 1.00 65.25 346 LEU A CA 1
ATOM 2788 C C . LEU A 1 346 ? 8.287 29.601 5.959 1.00 65.25 346 LEU A C 1
ATOM 2790 O O . LEU A 1 346 ? 7.217 30.169 6.164 1.00 65.25 346 LEU A O 1
ATOM 2794 N N . ILE A 1 347 ? 8.724 28.636 6.772 1.00 64.88 347 ILE A N 1
ATOM 2795 C CA . ILE A 1 347 ? 7.927 28.137 7.906 1.00 64.88 347 ILE A CA 1
ATOM 2796 C C . ILE A 1 347 ? 7.643 29.240 8.936 1.00 64.88 347 ILE A C 1
ATOM 2798 O O . ILE A 1 347 ? 6.536 29.303 9.482 1.00 64.88 347 ILE A O 1
ATOM 2802 N N . SER A 1 348 ? 8.617 30.113 9.201 1.00 62.94 348 SER A N 1
ATOM 2803 C CA . SER A 1 348 ? 8.456 31.220 10.149 1.00 62.94 348 SER A CA 1
ATOM 2804 C C . SER A 1 348 ? 7.482 32.298 9.653 1.00 62.94 348 SER A C 1
ATOM 2806 O O . SER A 1 348 ? 6.686 32.816 10.442 1.00 62.94 348 SER A O 1
ATOM 2808 N N . GLU A 1 349 ? 7.471 32.579 8.346 1.00 60.53 349 GLU A N 1
ATOM 2809 C CA . GLU A 1 349 ? 6.545 33.531 7.723 1.00 60.53 349 GLU A CA 1
ATOM 2810 C C . GLU A 1 349 ? 5.108 32.995 7.715 1.00 60.53 349 GLU A C 1
ATOM 2812 O O . GLU A 1 349 ? 4.184 33.705 8.115 1.00 60.53 349 GLU A O 1
ATOM 2817 N N . PHE A 1 350 ? 4.915 31.717 7.366 1.00 52.88 350 PHE A N 1
ATOM 2818 C CA . PHE A 1 350 ? 3.593 31.077 7.393 1.00 52.88 350 PHE A CA 1
ATOM 2819 C C . PHE A 1 350 ? 3.010 30.970 8.809 1.00 52.88 350 PHE A C 1
ATOM 2821 O O . PHE A 1 350 ? 1.800 31.092 8.983 1.00 52.88 350 PHE A O 1
ATOM 2828 N N . SER A 1 351 ? 3.856 30.793 9.827 1.00 52.66 351 SER A N 1
ATOM 2829 C CA . SER A 1 351 ? 3.417 30.687 11.229 1.00 52.66 351 SER A CA 1
ATOM 2830 C C . SER A 1 351 ? 3.076 32.037 11.875 1.00 52.66 351 SER A C 1
ATOM 2832 O O . SER A 1 351 ? 2.514 32.062 12.965 1.00 52.66 351 SER A O 1
ATOM 2834 N N . SER A 1 352 ? 3.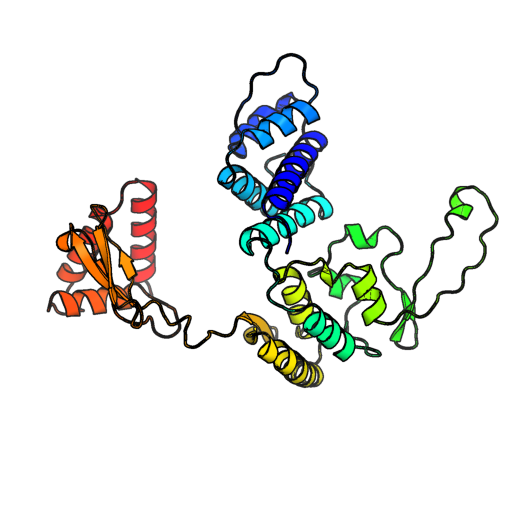425 33.158 11.232 1.00 49.56 352 SER A N 1
ATOM 2835 C CA . SER A 1 352 ? 3.130 34.516 11.719 1.00 49.56 352 SER A CA 1
ATOM 2836 C C . SER A 1 352 ? 1.780 35.057 11.217 1.00 49.56 352 SER A C 1
ATOM 2838 O O . SER A 1 352 ? 1.350 36.121 11.656 1.00 49.56 352 SER A O 1
ATOM 2840 N N . GLN A 1 353 ? 1.114 34.342 10.301 1.00 38.66 353 GLN A N 1
ATOM 2841 C CA . GLN A 1 353 ? -0.169 34.730 9.691 1.00 38.66 353 GLN A CA 1
ATOM 2842 C C . GLN A 1 353 ? -1.375 33.909 10.191 1.00 38.66 353 GLN A C 1
ATOM 2844 O O . GLN A 1 353 ? -2.491 34.128 9.717 1.00 38.66 353 GLN A O 1
ATOM 2849 N N . SER A 1 354 ? -1.168 32.977 11.127 1.00 35.62 354 SER A N 1
ATOM 2850 C CA . SER A 1 354 ? -2.180 32.037 11.639 1.00 35.62 354 SER A CA 1
ATOM 2851 C C . SER A 1 354 ? -2.506 32.233 13.110 1.00 35.62 354 SER A C 1
ATOM 2853 O O . SER A 1 354 ? -1.530 32.288 13.896 1.00 35.62 354 SER A O 1
#

Foldseek 3Di:
DDQLVVLLLLLQLLLLVQCLVQDDPVCSVVQCVVLVFDQDDDPPDDSSVRSSVRSVPDDSVSSLSSLVCLLVPRPDDRDHDDPVSNVSSVQSNLCNVCVVDALQDPVLLLQLQVVQKQHLLQAPDDPCVLCVQQDPDVCVPQQLAFDQDPSRFTWGDHDPCCVVVVDDDDPDDTDTDISSRSCVVVVSVVGRVVSSQSNLLSSLAVVRDDQVVSVVSQVSSQVSQVVSQKGWDFDDDDPNHTRTGIDRHPDVVVDQPQKDKALALDDWDKDQPDPVVSDIDGPPRPVRIDIDRDRDVVNDDAPLNVLVVQCVVVVHDSPDPVSSVVVLVSNCSNDDDPVVVVVSVVSVVVSVVD